Protein AF-A0A3R7KZ56-F1 (afdb_monomer_lite)

Structure (mmCIF, N/CA/C/O backbone):
data_AF-A0A3R7KZ56-F1
#
_entry.id   AF-A0A3R7KZ56-F1
#
loop_
_atom_site.group_PDB
_atom_site.id
_atom_site.type_symbol
_atom_site.label_atom_id
_atom_site.label_alt_id
_atom_site.label_comp_id
_atom_site.label_asym_id
_atom_site.label_entity_id
_atom_site.label_seq_id
_atom_site.pdbx_PDB_ins_code
_atom_site.Cartn_x
_atom_site.Cartn_y
_atom_site.Cartn_z
_atom_site.occupancy
_atom_site.B_iso_or_equiv
_atom_site.auth_seq_id
_atom_site.auth_comp_id
_atom_site.auth_asym_id
_atom_site.auth_atom_id
_atom_site.pdbx_PDB_model_num
ATOM 1 N N . MET A 1 1 ? -32.994 11.977 -7.260 1.00 45.78 1 MET A N 1
ATOM 2 C CA . MET A 1 1 ? -32.173 10.826 -6.827 1.00 45.78 1 MET A CA 1
ATOM 3 C C . MET A 1 1 ? -30.722 11.298 -6.681 1.00 45.78 1 MET A C 1
ATOM 5 O O . MET A 1 1 ? -29.883 10.836 -7.431 1.00 45.78 1 MET A O 1
ATOM 9 N N . ASP A 1 2 ? -30.382 12.246 -5.791 1.00 55.66 2 ASP A N 1
ATOM 10 C CA . ASP A 1 2 ? -29.130 13.016 -6.019 1.00 55.66 2 ASP A CA 1
ATOM 11 C C . ASP A 1 2 ? -28.282 13.346 -4.780 1.00 55.66 2 ASP A C 1
ATOM 13 O O . ASP A 1 2 ? -27.137 13.769 -4.930 1.00 55.66 2 ASP A O 1
ATOM 17 N N . ASP A 1 3 ? -28.766 13.078 -3.564 1.00 50.97 3 ASP A N 1
ATOM 18 C CA . ASP A 1 3 ? -28.047 13.474 -2.342 1.00 50.97 3 ASP A CA 1
ATOM 19 C C . ASP A 1 3 ? -27.087 12.377 -1.837 1.00 50.97 3 ASP A C 1
ATOM 21 O O . ASP A 1 3 ? -25.886 12.593 -1.664 1.00 50.97 3 ASP A O 1
ATOM 25 N N . LYS A 1 4 ? -27.565 11.122 -1.787 1.00 44.22 4 LYS A N 1
ATOM 26 C CA . LYS A 1 4 ? -26.765 9.942 -1.391 1.00 44.22 4 LYS A CA 1
ATOM 27 C C . LYS A 1 4 ? -25.500 9.747 -2.235 1.00 44.22 4 LYS A C 1
ATOM 29 O O . LYS A 1 4 ? -24.464 9.343 -1.720 1.00 44.22 4 LYS A O 1
ATOM 34 N N . SER A 1 5 ? -25.570 10.021 -3.537 1.00 44.53 5 SER A N 1
ATOM 35 C CA . SER A 1 5 ? -24.447 9.797 -4.461 1.00 44.53 5 SER A CA 1
ATOM 36 C C . SER A 1 5 ? -23.339 10.847 -4.299 1.00 44.53 5 SER A C 1
ATOM 38 O O . SER A 1 5 ? -22.153 10.536 -4.443 1.00 44.53 5 SER A O 1
ATOM 40 N N . ARG A 1 6 ? -23.707 12.088 -3.946 1.00 49.44 6 ARG A N 1
ATOM 41 C CA . ARG A 1 6 ? -22.756 13.161 -3.618 1.00 49.44 6 ARG A CA 1
ATOM 42 C C . ARG A 1 6 ? -22.087 12.913 -2.275 1.00 49.44 6 ARG A C 1
ATOM 44 O O . ARG A 1 6 ? -20.873 13.073 -2.180 1.00 49.44 6 ARG A O 1
ATOM 51 N N . GLU A 1 7 ? -22.839 12.434 -1.289 1.00 46.72 7 GLU A N 1
ATOM 52 C CA . GLU A 1 7 ? -22.291 12.088 0.020 1.00 46.72 7 GLU A CA 1
ATOM 53 C C . GLU A 1 7 ? -21.313 10.906 -0.065 1.00 46.72 7 GLU A C 1
ATOM 55 O O . GLU A 1 7 ? -20.205 10.982 0.459 1.00 46.72 7 GLU A O 1
ATOM 60 N N . LEU A 1 8 ? -21.641 9.859 -0.831 1.00 46.41 8 LEU A N 1
ATOM 61 C CA . LEU A 1 8 ? -20.741 8.723 -1.069 1.00 46.41 8 LEU A CA 1
ATOM 62 C C . LEU A 1 8 ? -19.461 9.126 -1.824 1.00 46.41 8 LEU A C 1
ATOM 64 O O . LEU A 1 8 ? -18.377 8.630 -1.509 1.00 46.41 8 LEU A O 1
ATOM 68 N N . ARG A 1 9 ? -19.550 10.048 -2.797 1.00 48.78 9 ARG A N 1
ATOM 69 C CA . ARG A 1 9 ? -18.370 10.602 -3.492 1.00 48.78 9 ARG A CA 1
ATOM 70 C C . ARG A 1 9 ? -17.529 11.504 -2.585 1.00 48.78 9 ARG A C 1
ATOM 72 O O . ARG A 1 9 ? -16.306 11.385 -2.602 1.00 48.78 9 ARG A O 1
ATOM 79 N N . GLY A 1 10 ? -18.158 12.346 -1.766 1.00 45.44 10 GLY A N 1
ATOM 80 C CA . GLY A 1 10 ? -17.473 13.158 -0.757 1.00 45.44 10 GLY A CA 1
ATOM 81 C C . GLY A 1 10 ? -16.758 12.290 0.280 1.00 45.44 10 GLY A C 1
ATOM 82 O O . GLY A 1 10 ? -15.596 12.527 0.597 1.00 45.44 10 GLY A O 1
ATOM 83 N N . GLN A 1 11 ? -17.396 11.207 0.725 1.00 48.22 11 GLN A N 1
ATOM 84 C CA . GLN A 1 11 ? -16.809 10.249 1.660 1.00 48.22 11 GLN A CA 1
ATOM 85 C C . GLN A 1 11 ? -15.683 9.413 1.026 1.00 48.22 11 GLN A C 1
ATOM 87 O O . GLN A 1 11 ? -14.697 9.138 1.708 1.00 48.22 11 GLN A O 1
ATOM 92 N N . ARG A 1 12 ? -15.749 9.077 -0.278 1.00 47.66 12 ARG A N 1
ATOM 93 C CA . ARG A 1 12 ? -14.617 8.467 -1.017 1.00 47.66 12 ARG A CA 1
ATOM 94 C C . ARG A 1 12 ? -13.369 9.352 -0.959 1.00 47.66 12 ARG A C 1
ATOM 96 O O . ARG A 1 12 ? -12.294 8.843 -0.647 1.00 47.66 12 ARG A O 1
ATOM 103 N N . LEU A 1 13 ? -13.520 10.658 -1.186 1.00 46.22 13 LEU A N 1
ATOM 104 C CA . LEU A 1 13 ? -12.415 11.623 -1.134 1.00 46.22 13 LEU A CA 1
ATOM 105 C C . LEU A 1 13 ? -11.883 11.814 0.296 1.00 46.22 13 LEU A C 1
ATOM 107 O O . LEU A 1 13 ? -10.674 11.786 0.504 1.00 46.22 13 LEU A O 1
ATOM 111 N N . VAL A 1 14 ? -12.772 11.909 1.292 1.00 49.56 14 VAL A N 1
ATOM 112 C CA . VAL A 1 14 ? -12.395 12.033 2.717 1.00 49.56 14 VAL A CA 1
ATOM 113 C C . VAL A 1 14 ? -11.704 10.768 3.248 1.00 49.56 14 VAL A C 1
ATOM 115 O O . VAL A 1 14 ? -10.832 10.857 4.109 1.00 49.56 14 VAL A O 1
ATOM 118 N N . SER A 1 15 ? -12.046 9.588 2.719 1.00 48.69 15 SER A N 1
ATOM 119 C CA . SER A 1 15 ? -11.404 8.312 3.072 1.00 48.69 15 SER A CA 1
ATOM 120 C C . SER A 1 15 ? -10.058 8.071 2.372 1.00 48.69 15 SER A C 1
ATOM 122 O O . SER A 1 15 ? -9.388 7.084 2.662 1.00 48.69 15 SER A O 1
ATOM 124 N N . GLY A 1 16 ? -9.638 8.952 1.455 1.00 57.97 16 GLY A N 1
ATOM 125 C CA . GLY A 1 16 ? -8.367 8.813 0.740 1.00 57.97 16 GLY A CA 1
ATOM 126 C C . GLY A 1 16 ? -8.297 7.585 -0.173 1.00 57.97 16 GLY A C 1
ATOM 127 O O . GLY A 1 16 ? -7.209 7.036 -0.363 1.00 57.97 16 GLY A O 1
ATOM 128 N N . HIS A 1 17 ? -9.443 7.142 -0.700 1.00 49.50 17 HIS A N 1
ATOM 129 C CA . HIS A 1 17 ? -9.524 6.032 -1.642 1.00 49.50 17 HIS A CA 1
ATOM 130 C C . HIS A 1 17 ? -9.011 6.491 -3.026 1.00 49.50 17 HIS A C 1
ATOM 132 O O . HIS A 1 17 ? -9.494 7.504 -3.543 1.00 49.50 17 HIS A O 1
ATOM 138 N N . PRO A 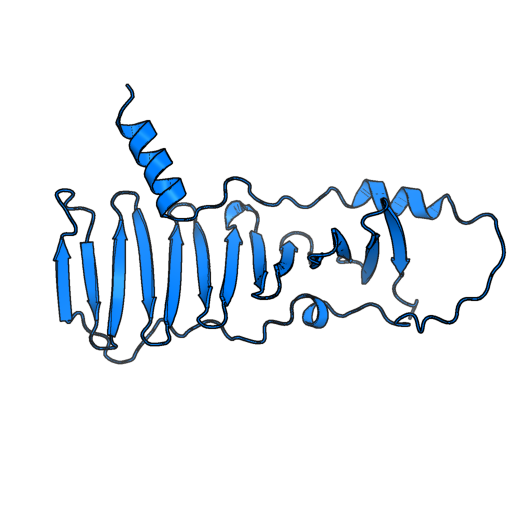1 18 ? -8.029 5.799 -3.629 1.00 57.34 18 PRO A N 1
ATOM 139 C CA . PRO A 1 18 ? -7.479 6.142 -4.933 1.00 57.34 18 PRO A CA 1
ATOM 140 C C . PRO A 1 18 ? -8.551 6.093 -6.026 1.00 57.34 18 PRO A C 1
ATOM 142 O O . PRO A 1 18 ? -9.428 5.229 -6.052 1.00 57.34 18 PRO A O 1
ATOM 145 N N . VAL A 1 19 ? -8.478 7.057 -6.946 1.00 53.38 19 VAL A N 1
ATOM 146 C CA . VAL A 1 19 ? -9.436 7.198 -8.055 1.00 53.38 19 VAL A CA 1
ATOM 147 C C . VAL A 1 19 ? -9.229 6.109 -9.111 1.00 53.38 19 VAL A C 1
ATOM 149 O O . VAL A 1 19 ? -10.203 5.669 -9.716 1.00 53.38 19 VAL A O 1
ATOM 152 N N . ASN A 1 20 ? -7.989 5.643 -9.283 1.00 66.06 20 ASN A N 1
ATOM 153 C CA . ASN A 1 20 ? -7.606 4.640 -10.270 1.00 66.06 20 ASN A CA 1
ATOM 154 C C . ASN A 1 20 ? -6.893 3.464 -9.603 1.00 66.06 20 ASN A C 1
ATOM 156 O O . ASN A 1 20 ? -5.999 3.657 -8.783 1.00 66.06 20 ASN A O 1
ATOM 160 N N . THR A 1 21 ? -7.261 2.251 -10.007 1.00 66.44 21 THR A N 1
ATOM 161 C CA . THR A 1 21 ? -6.542 1.028 -9.652 1.00 66.44 21 THR A CA 1
ATOM 162 C C . THR A 1 21 ? -5.398 0.818 -10.649 1.00 66.44 21 THR A C 1
ATOM 164 O O . THR A 1 21 ? -5.663 0.786 -11.856 1.00 66.44 21 THR A O 1
ATOM 167 N N . PRO A 1 22 ? -4.140 0.666 -10.200 1.00 72.94 22 PRO A N 1
ATOM 168 C CA . PRO A 1 22 ? -3.031 0.332 -11.083 1.00 72.94 22 PRO A CA 1
ATOM 169 C C . PRO A 1 22 ? -3.278 -1.027 -11.739 1.00 72.94 22 PRO A C 1
ATOM 171 O O . PRO A 1 22 ? -3.599 -2.007 -11.064 1.00 72.94 22 PRO A O 1
ATOM 174 N N . ARG A 1 23 ? -3.119 -1.090 -13.061 1.00 70.50 23 ARG A N 1
ATOM 175 C CA . ARG A 1 23 ? -3.231 -2.325 -13.838 1.00 70.50 23 ARG A CA 1
ATOM 176 C C . ARG A 1 23 ? -1.862 -2.684 -14.390 1.00 70.50 23 ARG A C 1
ATOM 178 O O . ARG A 1 23 ? -1.155 -1.798 -14.857 1.00 70.50 23 ARG A O 1
ATOM 185 N N . VAL A 1 24 ? -1.545 -3.977 -14.386 1.00 66.38 24 VAL A N 1
ATOM 186 C CA . VAL A 1 24 ? -0.346 -4.506 -15.044 1.00 66.38 24 VAL A CA 1
ATOM 187 C C . VAL A 1 24 ? -0.355 -4.064 -16.517 1.00 66.38 24 VAL A C 1
ATOM 189 O O . VAL A 1 24 ? -1.317 -4.384 -17.230 1.00 66.38 24 VAL A O 1
ATOM 192 N N . PRO A 1 25 ? 0.657 -3.322 -16.996 1.00 63.69 25 PRO A N 1
ATOM 193 C CA . PRO A 1 25 ? 0.809 -3.064 -18.419 1.00 63.69 25 PRO A CA 1
ATOM 194 C C . PRO A 1 25 ? 1.099 -4.382 -19.153 1.00 63.69 25 PRO A C 1
ATOM 196 O O . PRO A 1 25 ? 1.796 -5.252 -18.644 1.00 63.69 25 PRO A O 1
ATOM 199 N N . ASN A 1 26 ? 0.542 -4.569 -20.352 1.00 48.97 26 ASN A N 1
ATOM 200 C CA . ASN A 1 26 ? 0.640 -5.840 -21.074 1.00 48.97 26 ASN A CA 1
ATOM 201 C C . ASN A 1 26 ? 2.103 -6.149 -21.474 1.00 48.97 26 ASN A C 1
ATOM 203 O O . ASN A 1 26 ? 2.605 -5.614 -22.462 1.00 48.97 26 ASN A O 1
ATOM 207 N N . ALA A 1 27 ? 2.777 -7.022 -20.717 1.00 50.66 27 ALA A N 1
ATOM 208 C CA . ALA A 1 27 ? 4.211 -7.311 -20.841 1.00 50.66 27 ALA A CA 1
ATOM 209 C C . ALA A 1 27 ? 4.620 -7.940 -22.191 1.00 50.66 27 ALA A C 1
ATOM 211 O O . ALA A 1 27 ? 5.728 -7.728 -22.679 1.00 50.66 27 ALA A O 1
ATOM 212 N N . LYS A 1 28 ? 3.719 -8.681 -22.853 1.00 42.38 28 LYS A N 1
ATOM 213 C CA . LYS A 1 28 ? 4.072 -9.526 -24.012 1.00 42.38 28 LYS A CA 1
ATOM 214 C C . LYS A 1 28 ? 4.387 -8.777 -25.311 1.00 42.38 28 LYS A C 1
ATOM 216 O O . LYS A 1 28 ? 5.001 -9.369 -26.189 1.00 42.38 28 LYS A O 1
ATOM 221 N N . SER A 1 29 ? 3.988 -7.513 -25.462 1.00 41.62 29 SER A N 1
ATOM 222 C CA . SER A 1 29 ? 4.199 -6.777 -26.724 1.00 41.62 29 SER A CA 1
ATOM 223 C C . SER A 1 29 ? 5.436 -5.880 -26.737 1.00 41.62 29 SER A C 1
ATOM 225 O O . SER A 1 29 ? 5.878 -5.504 -27.819 1.00 41.62 29 SER A O 1
ATOM 227 N N . GLN A 1 30 ? 6.012 -5.534 -25.580 1.00 46.62 30 GLN A N 1
ATOM 228 C CA . GLN A 1 30 ? 7.161 -4.619 -25.540 1.00 46.62 30 GLN A CA 1
ATOM 229 C C . GLN A 1 30 ? 8.513 -5.341 -25.585 1.00 46.62 30 GLN A C 1
ATOM 231 O O . GLN A 1 30 ? 9.448 -4.825 -26.191 1.00 46.62 30 GLN A O 1
ATOM 236 N N . VAL A 1 31 ? 8.617 -6.551 -25.022 1.00 46.44 31 VAL A N 1
ATOM 237 C CA . VAL A 1 31 ? 9.885 -7.307 -24.994 1.00 46.44 31 VAL A CA 1
ATOM 238 C C . VAL A 1 31 ? 10.199 -7.939 -26.359 1.00 46.44 31 VAL A C 1
ATOM 240 O O . VAL A 1 31 ? 11.339 -7.912 -26.816 1.00 46.44 31 VAL A O 1
ATOM 243 N N . THR A 1 32 ? 9.183 -8.418 -27.091 1.00 40.50 32 THR A N 1
ATOM 244 C CA . THR A 1 32 ? 9.361 -9.014 -28.432 1.00 40.50 32 THR A CA 1
ATOM 245 C C . THR A 1 32 ? 9.835 -8.015 -29.490 1.00 40.50 32 THR A C 1
ATOM 247 O O . THR A 1 32 ? 10.437 -8.419 -30.482 1.00 40.50 32 THR A O 1
ATOM 250 N N . ALA A 1 33 ? 9.579 -6.716 -29.300 1.00 40.78 33 ALA A N 1
ATOM 251 C CA . ALA A 1 33 ? 10.071 -5.675 -30.201 1.00 40.78 33 ALA A CA 1
ATOM 252 C C . ALA A 1 33 ? 11.584 -5.436 -30.037 1.00 40.78 33 ALA A C 1
ATOM 254 O O . ALA A 1 33 ? 12.276 -5.212 -31.030 1.00 40.78 33 ALA A O 1
ATOM 255 N N . ALA A 1 34 ? 12.109 -5.556 -28.812 1.00 43.03 34 ALA A N 1
ATOM 256 C CA . ALA A 1 34 ? 13.530 -5.362 -28.522 1.00 43.03 34 ALA A CA 1
ATOM 257 C C . ALA A 1 34 ? 14.417 -6.462 -29.138 1.00 43.03 34 ALA A C 1
ATOM 259 O O . ALA A 1 34 ? 15.517 -6.169 -29.601 1.00 43.03 34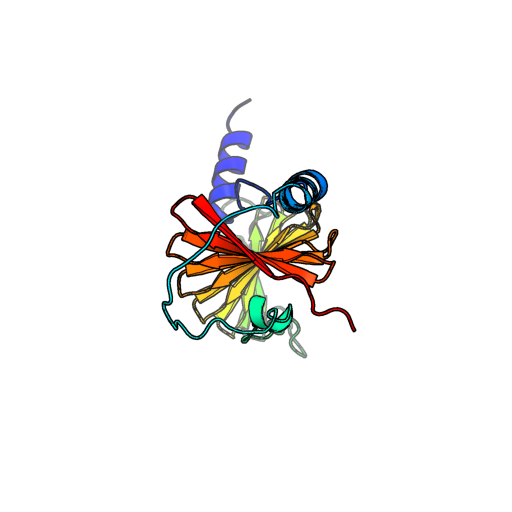 ALA A O 1
ATOM 260 N N . LEU A 1 35 ? 13.913 -7.700 -29.251 1.00 45.78 35 LEU A N 1
ATOM 261 C CA . LEU A 1 35 ? 14.645 -8.811 -29.880 1.00 45.78 35 LEU A CA 1
ATOM 262 C C . LEU A 1 35 ? 14.923 -8.597 -31.383 1.00 45.78 35 LEU A C 1
ATOM 264 O O . LEU A 1 35 ? 15.791 -9.259 -31.942 1.00 45.78 35 LEU A O 1
ATOM 268 N N . ARG A 1 36 ? 14.184 -7.701 -32.059 1.00 40.06 36 ARG A N 1
ATOM 269 C CA . ARG A 1 36 ? 14.327 -7.451 -33.506 1.00 40.06 36 ARG A CA 1
ATOM 270 C C . ARG A 1 36 ? 15.300 -6.327 -33.873 1.00 40.06 36 ARG A C 1
ATOM 272 O O . ARG A 1 36 ? 15.571 -6.164 -35.057 1.00 40.06 36 ARG A O 1
ATOM 279 N N . MET A 1 37 ? 15.807 -5.558 -32.909 1.00 45.38 37 MET A N 1
ATOM 280 C CA . MET A 1 37 ? 16.569 -4.326 -33.182 1.00 45.38 37 MET A CA 1
ATOM 281 C C . MET A 1 37 ? 18.061 -4.415 -32.829 1.00 45.38 37 MET A C 1
ATOM 283 O O . MET A 1 37 ? 18.763 -3.407 -32.868 1.00 45.38 37 MET A O 1
ATOM 287 N N . THR A 1 38 ? 18.593 -5.608 -32.547 1.00 42.09 38 THR A N 1
ATOM 288 C CA . THR A 1 38 ? 20.039 -5.820 -32.371 1.00 42.09 38 THR A CA 1
ATOM 289 C C . THR A 1 38 ? 20.768 -5.874 -33.716 1.00 42.09 38 THR A C 1
ATOM 291 O O . THR A 1 38 ? 21.396 -6.862 -34.083 1.00 42.09 38 THR A O 1
ATOM 294 N N . SER A 1 39 ? 20.735 -4.774 -34.466 1.00 46.03 39 SER A N 1
ATOM 295 C CA . SER A 1 39 ? 21.749 -4.521 -35.486 1.00 46.03 39 SER A CA 1
ATOM 296 C C . SER A 1 39 ? 22.008 -3.025 -35.645 1.00 46.03 39 SER A C 1
ATOM 298 O O . SER A 1 39 ? 21.132 -2.291 -36.095 1.00 46.03 39 SER A O 1
ATOM 300 N N . LEU A 1 40 ? 23.265 -2.655 -35.363 1.00 40.16 40 LEU A N 1
ATOM 301 C CA . LEU A 1 40 ? 23.989 -1.434 -35.749 1.00 40.16 40 LEU A CA 1
ATOM 302 C C . LEU A 1 40 ? 23.782 -0.182 -34.873 1.00 40.16 40 LEU A C 1
ATOM 304 O O . LEU A 1 40 ? 22.837 0.579 -35.040 1.00 40.16 40 LEU A O 1
ATOM 308 N N . SER A 1 41 ? 24.780 0.151 -34.048 1.00 42.62 41 SER A N 1
ATOM 309 C CA . SER A 1 41 ? 25.805 1.159 -34.403 1.00 42.62 41 SER A CA 1
ATOM 310 C C . SER A 1 41 ? 26.680 1.553 -33.201 1.00 42.62 41 SER A C 1
ATOM 312 O O . SER A 1 41 ? 26.348 1.329 -32.040 1.00 42.62 41 SER A O 1
ATOM 314 N N . SER A 1 42 ? 27.870 2.052 -33.526 1.00 38.75 42 SER A N 1
ATOM 315 C CA . SER A 1 42 ? 29.037 2.235 -32.672 1.00 38.75 42 SER A CA 1
ATOM 316 C C . SER A 1 42 ? 29.085 3.559 -31.896 1.00 38.75 42 SER A C 1
ATOM 318 O O . SER A 1 42 ? 28.578 4.584 -32.340 1.00 38.75 42 SER A O 1
ATOM 320 N N . SER A 1 43 ? 29.917 3.527 -30.845 1.00 38.22 43 SER A N 1
ATOM 321 C CA . SER A 1 43 ? 30.772 4.604 -30.302 1.00 38.22 43 SER A CA 1
ATOM 322 C C . SER A 1 43 ? 30.130 5.787 -29.563 1.00 38.22 43 SER A C 1
ATOM 324 O O . SER A 1 43 ? 29.615 6.720 -30.161 1.00 38.22 43 SER A O 1
ATOM 326 N N . THR A 1 44 ? 30.360 5.866 -28.250 1.00 31.59 44 THR A N 1
ATOM 327 C CA . THR A 1 44 ? 31.432 6.683 -27.631 1.00 31.59 44 THR A CA 1
ATOM 328 C C . THR A 1 44 ? 31.420 6.488 -26.111 1.00 31.59 44 THR A C 1
ATOM 330 O O . THR A 1 44 ? 30.389 6.225 -25.498 1.00 31.59 44 THR A O 1
ATOM 333 N N . VAL A 1 45 ? 32.609 6.513 -25.511 1.00 41.56 45 VAL A N 1
ATOM 334 C CA . VAL A 1 45 ? 32.861 6.087 -24.132 1.00 41.56 45 VAL A CA 1
ATOM 335 C C . VAL A 1 45 ? 32.476 7.197 -23.156 1.00 41.56 45 VAL A C 1
ATOM 337 O O . VAL A 1 45 ? 33.119 8.241 -23.116 1.00 41.56 45 VAL A O 1
ATOM 340 N N . SER A 1 46 ? 31.480 6.942 -22.313 1.00 35.56 46 SER A N 1
ATOM 341 C CA . SER A 1 46 ? 31.321 7.608 -21.021 1.00 35.56 46 SER A CA 1
ATOM 342 C C . SER A 1 46 ? 31.278 6.521 -19.949 1.00 35.56 46 SER A C 1
ATOM 344 O O . SER A 1 46 ? 30.328 5.746 -19.840 1.00 35.56 46 SER A O 1
ATOM 346 N N . VAL A 1 47 ? 32.365 6.406 -19.177 1.00 37.16 47 VAL A N 1
ATOM 347 C CA . VAL A 1 47 ? 32.431 5.505 -18.019 1.00 37.16 47 VAL A CA 1
ATOM 348 C C . VAL A 1 47 ? 31.610 6.135 -16.898 1.00 37.16 47 VAL A C 1
ATOM 350 O O . VAL A 1 47 ? 32.135 6.728 -15.963 1.00 37.16 47 VAL A O 1
ATOM 353 N N . SER A 1 48 ? 30.292 6.020 -17.011 1.00 37.41 48 SER A N 1
ATOM 354 C CA . SER A 1 48 ? 29.416 6.019 -15.850 1.00 37.41 48 SER A CA 1
ATOM 355 C C . SER A 1 48 ? 29.364 4.570 -15.380 1.00 37.41 48 SER A C 1
ATOM 357 O O . SER A 1 48 ? 29.089 3.680 -16.187 1.00 37.41 48 SER A O 1
ATOM 359 N N . ARG A 1 49 ? 29.732 4.295 -14.122 1.00 39.84 49 ARG A N 1
ATOM 360 C CA . ARG A 1 49 ? 29.754 2.933 -13.558 1.00 39.84 49 ARG A CA 1
ATOM 361 C C . ARG A 1 49 ? 28.319 2.394 -13.547 1.00 39.84 49 ARG A C 1
ATOM 363 O O . ARG A 1 49 ? 27.604 2.565 -12.567 1.00 39.84 49 ARG A O 1
ATOM 370 N N . LYS A 1 50 ? 27.890 1.787 -14.660 1.00 44.44 50 LYS A N 1
ATOM 371 C CA . LYS A 1 50 ? 26.601 1.103 -14.778 1.00 44.44 50 LYS A CA 1
ATOM 372 C C . LYS A 1 50 ? 26.551 0.017 -13.699 1.00 44.44 50 LYS A C 1
ATOM 374 O O . LYS A 1 50 ? 27.535 -0.722 -13.574 1.00 44.44 50 LYS A O 1
ATOM 379 N N . PRO A 1 51 ? 25.468 -0.102 -12.912 1.00 43.50 51 PRO A N 1
ATOM 380 C CA . PRO A 1 51 ? 25.304 -1.263 -12.056 1.00 43.50 51 PRO A CA 1
ATOM 381 C C . PRO A 1 51 ? 25.260 -2.481 -12.978 1.00 43.50 51 PRO A C 1
ATOM 383 O O . PRO A 1 51 ? 24.369 -2.629 -13.806 1.00 43.50 51 PRO A O 1
ATOM 386 N N . ARG A 1 52 ? 26.294 -3.317 -12.885 1.00 56.53 52 ARG A N 1
ATOM 387 C CA . ARG A 1 52 ? 26.512 -4.505 -13.723 1.00 56.53 52 ARG A CA 1
ATOM 388 C C . ARG A 1 52 ? 25.551 -5.655 -13.385 1.00 56.53 52 ARG A C 1
ATOM 390 O O . ARG A 1 52 ? 25.797 -6.776 -13.796 1.00 56.53 52 ARG A O 1
ATOM 397 N N . ARG A 1 53 ? 24.523 -5.391 -12.575 1.00 72.06 53 ARG A N 1
ATOM 398 C CA . ARG A 1 53 ? 23.667 -6.388 -11.938 1.00 72.06 53 ARG A CA 1
ATOM 399 C C . ARG A 1 53 ? 22.220 -5.902 -11.945 1.00 72.06 53 ARG A C 1
ATOM 401 O O . ARG A 1 53 ? 21.951 -4.751 -11.603 1.00 72.06 53 ARG A O 1
ATOM 408 N N . THR A 1 54 ? 21.318 -6.798 -12.322 1.00 77.50 54 THR A N 1
ATOM 409 C CA . THR A 1 54 ? 19.867 -6.698 -12.148 1.00 77.50 54 THR A CA 1
ATOM 410 C C . THR A 1 54 ? 19.541 -6.516 -10.661 1.00 77.50 54 THR A C 1
ATOM 412 O O . THR A 1 54 ? 19.974 -7.348 -9.857 1.00 77.50 54 THR A O 1
ATOM 415 N N . PRO A 1 55 ? 18.827 -5.448 -10.259 1.00 82.75 55 PRO A N 1
ATOM 416 C CA . PRO A 1 55 ? 18.442 -5.285 -8.867 1.00 82.75 55 PRO A CA 1
ATOM 417 C C . PRO A 1 55 ? 17.481 -6.397 -8.452 1.00 82.75 55 PRO A C 1
ATOM 419 O O . PRO A 1 55 ? 16.678 -6.888 -9.248 1.00 82.75 55 PRO A O 1
ATOM 422 N N . THR A 1 56 ? 17.562 -6.785 -7.187 1.00 85.06 56 THR A N 1
ATOM 423 C CA . THR A 1 56 ? 16.669 -7.796 -6.614 1.00 85.06 56 THR A CA 1
ATOM 424 C C . THR A 1 56 ? 15.294 -7.176 -6.351 1.00 85.06 56 THR A C 1
ATOM 426 O O . THR A 1 56 ? 15.191 -5.976 -6.100 1.00 85.06 56 THR A O 1
ATOM 429 N N . ALA A 1 57 ? 14.233 -7.990 -6.347 1.00 83.12 57 ALA A N 1
ATOM 430 C CA . ALA A 1 57 ? 12.896 -7.557 -5.934 1.00 83.12 57 ALA A CA 1
ATOM 431 C C . ALA A 1 57 ? 12.933 -6.800 -4.593 1.00 83.12 57 ALA A C 1
ATOM 433 O O . ALA A 1 57 ? 12.417 -5.692 -4.504 1.00 83.12 57 ALA A O 1
ATOM 434 N N . GLU A 1 58 ? 13.653 -7.342 -3.607 1.00 83.62 58 GLU A N 1
ATOM 435 C CA . GLU A 1 58 ? 13.844 -6.729 -2.287 1.00 83.62 58 GLU A CA 1
ATOM 436 C C . GLU A 1 58 ? 14.504 -5.342 -2.348 1.00 83.62 58 GLU A C 1
ATOM 438 O O . GLU A 1 58 ? 14.118 -4.443 -1.606 1.00 83.62 58 GLU A O 1
ATOM 443 N N . GLU A 1 59 ? 15.455 -5.129 -3.263 1.00 83.62 59 GLU A N 1
ATOM 444 C CA . GLU A 1 59 ? 16.146 -3.842 -3.438 1.00 83.62 59 GLU A CA 1
ATOM 445 C C . GLU A 1 59 ? 15.243 -2.782 -4.089 1.00 83.62 59 GLU A C 1
ATOM 447 O O . GLU A 1 59 ? 15.444 -1.580 -3.896 1.00 83.62 59 GLU A O 1
ATOM 452 N N . LEU A 1 60 ? 14.245 -3.208 -4.870 1.00 82.31 60 LEU A N 1
ATOM 453 C CA . LEU A 1 60 ? 13.235 -2.316 -5.437 1.00 82.31 60 LEU A CA 1
ATOM 454 C C . LEU A 1 60 ? 12.089 -2.043 -4.462 1.00 82.31 60 LEU A C 1
ATOM 456 O O . LEU A 1 60 ? 11.492 -0.971 -4.541 1.00 82.31 60 LEU A O 1
ATOM 460 N N . THR A 1 61 ? 11.792 -2.979 -3.558 1.00 80.62 61 THR A N 1
ATOM 461 C CA . THR A 1 61 ? 10.685 -2.857 -2.601 1.00 80.62 61 THR A CA 1
ATOM 462 C C . THR A 1 61 ? 11.084 -2.290 -1.249 1.00 80.62 61 THR A C 1
ATOM 464 O O . THR A 1 61 ? 10.186 -1.822 -0.561 1.00 80.62 61 THR A O 1
ATOM 467 N N . ALA A 1 62 ? 12.371 -2.362 -0.877 1.00 63.78 62 ALA A N 1
ATOM 468 C CA . ALA A 1 62 ? 12.984 -1.953 0.394 1.00 63.78 62 ALA A CA 1
ATOM 469 C C . ALA A 1 62 ? 11.975 -1.443 1.446 1.00 63.78 62 ALA A C 1
ATOM 471 O O . ALA A 1 62 ? 11.764 -0.244 1.647 1.00 63.78 62 ALA A O 1
ATOM 472 N N . GLU A 1 63 ? 11.304 -2.403 2.086 1.00 62.62 63 GLU A N 1
ATOM 473 C CA . GLU A 1 63 ? 10.320 -2.193 3.145 1.00 62.62 63 GLU A CA 1
ATOM 474 C C . GLU A 1 63 ? 11.074 -2.038 4.478 1.00 62.62 63 GLU A C 1
ATOM 476 O O . GLU A 1 63 ? 11.132 -2.971 5.270 1.00 62.62 63 GLU A O 1
ATOM 481 N N . ASP A 1 64 ? 11.684 -0.875 4.725 1.00 59.91 64 ASP A N 1
ATOM 482 C CA . ASP A 1 64 ? 12.480 -0.658 5.954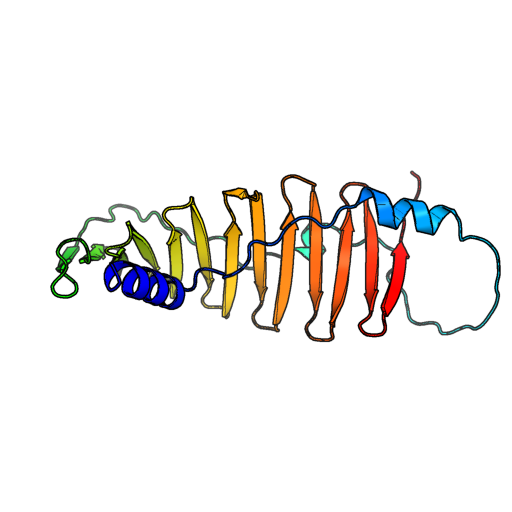 1.00 59.91 64 ASP A CA 1
ATOM 483 C C . ASP A 1 64 ? 11.608 -0.610 7.229 1.00 59.91 64 ASP A C 1
ATOM 485 O O . ASP A 1 64 ? 12.071 -0.847 8.342 1.00 59.91 64 ASP A O 1
ATOM 489 N N . GLU A 1 65 ? 10.305 -0.352 7.072 1.00 74.62 65 GLU A N 1
ATOM 490 C CA . GLU A 1 65 ? 9.371 -0.217 8.190 1.00 74.62 65 GLU A CA 1
ATOM 491 C C . GLU A 1 65 ? 8.374 -1.387 8.232 1.00 74.62 65 GLU A C 1
ATOM 493 O O . GLU A 1 65 ? 7.567 -1.519 7.297 1.00 74.62 65 GLU A O 1
ATOM 498 N N . PRO A 1 66 ? 8.407 -2.227 9.290 1.00 76.00 66 PRO A N 1
ATOM 499 C CA . PRO A 1 66 ? 7.540 -3.391 9.414 1.00 76.00 66 PRO A CA 1
ATOM 500 C C . PRO A 1 66 ? 6.069 -2.986 9.532 1.00 76.00 66 PRO A C 1
ATOM 502 O O . PRO A 1 66 ? 5.731 -1.902 10.010 1.00 76.00 66 PRO A O 1
ATOM 505 N N . ALA A 1 67 ? 5.167 -3.886 9.131 1.00 76.50 67 ALA A N 1
ATOM 506 C CA . ALA A 1 67 ? 3.740 -3.682 9.354 1.00 76.50 67 ALA A CA 1
ATOM 507 C C . ALA A 1 67 ? 3.459 -3.509 10.861 1.00 76.50 67 ALA A C 1
ATOM 509 O O . ALA A 1 67 ? 4.019 -4.250 11.676 1.00 76.50 67 ALA A O 1
ATOM 510 N N . PRO A 1 68 ? 2.600 -2.555 11.254 1.00 81.75 68 PRO A N 1
ATOM 511 C CA . PRO A 1 68 ? 2.356 -2.304 12.662 1.00 81.75 68 PRO A CA 1
ATOM 512 C C . PRO A 1 68 ? 1.573 -3.452 13.305 1.00 81.75 68 PRO A C 1
ATOM 514 O O . PRO A 1 68 ? 0.685 -4.037 12.686 1.00 81.75 68 PRO A O 1
ATOM 517 N N . ALA A 1 69 ? 1.863 -3.732 14.576 1.00 84.25 69 ALA A N 1
ATOM 518 C CA . ALA A 1 69 ? 1.039 -4.623 15.382 1.00 84.25 69 ALA A CA 1
ATOM 519 C C . ALA A 1 69 ? -0.322 -3.964 15.663 1.00 84.25 69 ALA A C 1
ATOM 521 O O . ALA A 1 69 ? -0.391 -2.878 16.243 1.00 84.25 69 ALA A O 1
ATOM 522 N N . GLU A 1 70 ? -1.401 -4.619 15.237 1.00 87.19 70 GLU A N 1
ATOM 523 C CA . GLU A 1 70 ? -2.784 -4.170 15.465 1.00 87.19 70 GLU A CA 1
ATOM 524 C C . GLU A 1 70 ? -3.432 -4.860 16.682 1.00 87.19 70 GLU A C 1
ATOM 526 O O . GLU A 1 70 ? -4.367 -4.319 17.294 1.00 87.19 70 GLU A O 1
ATOM 531 N N . ASP A 1 71 ? -2.892 -6.024 17.054 1.00 86.81 71 ASP A N 1
ATOM 532 C CA . ASP A 1 71 ? -3.318 -6.838 18.186 1.00 86.81 71 ASP A CA 1
ATOM 533 C C . ASP A 1 71 ? -2.488 -6.512 19.426 1.00 86.81 71 ASP A C 1
ATOM 535 O O . ASP A 1 71 ? -1.274 -6.722 19.471 1.00 86.81 71 ASP A O 1
ATOM 539 N N . PHE A 1 72 ? -3.167 -6.015 20.459 1.00 88.12 72 PHE A N 1
ATOM 540 C CA . PHE A 1 72 ? -2.571 -5.740 21.760 1.00 88.12 72 PHE A CA 1
ATOM 541 C C . PHE A 1 72 ? -3.134 -6.725 22.799 1.00 88.12 72 PHE A C 1
ATOM 543 O O . PHE A 1 72 ? -4.333 -7.025 22.787 1.00 88.12 72 PHE A O 1
ATOM 550 N N . PRO A 1 73 ? -2.306 -7.251 23.716 1.00 86.50 73 PRO A N 1
ATOM 551 C CA . PRO A 1 73 ? -2.780 -8.151 24.761 1.00 86.50 73 PRO A CA 1
ATOM 552 C C . PRO A 1 73 ? -3.725 -7.419 25.727 1.00 86.50 73 PRO A C 1
ATOM 554 O O . PRO A 1 73 ? -3.454 -6.292 26.136 1.00 86.50 73 PRO A O 1
ATOM 557 N N . ASN A 1 74 ? -4.824 -8.074 26.123 1.00 85.00 74 ASN A N 1
ATOM 558 C CA . ASN A 1 74 ? -5.859 -7.518 27.014 1.00 85.00 74 ASN A CA 1
ATOM 559 C C . ASN A 1 74 ? -6.465 -6.179 26.538 1.00 85.00 74 ASN A C 1
ATOM 561 O O . ASN A 1 74 ? -6.845 -5.327 27.352 1.00 85.00 74 ASN A O 1
ATOM 565 N N . ASP A 1 75 ? -6.580 -5.995 25.221 1.00 91.38 75 ASP A N 1
ATOM 566 C CA . ASP A 1 75 ? -7.082 -4.763 24.609 1.00 91.38 75 ASP A CA 1
ATOM 567 C C . ASP A 1 75 ? -8.612 -4.658 24.668 1.00 91.38 75 ASP A C 1
ATOM 569 O O . ASP A 1 75 ? -9.332 -4.865 23.694 1.00 91.38 75 ASP A O 1
ATOM 573 N N . ALA A 1 76 ? -9.122 -4.372 25.863 1.00 92.12 76 ALA A N 1
ATOM 574 C CA . ALA A 1 76 ? -10.545 -4.163 26.096 1.00 92.12 76 ALA A CA 1
ATOM 575 C C . ALA A 1 76 ? -11.000 -2.777 25.615 1.00 92.12 76 ALA A C 1
ATOM 577 O O . ALA A 1 76 ? -10.250 -1.799 25.691 1.00 92.12 76 ALA A O 1
ATOM 578 N N . VAL A 1 77 ? -12.262 -2.683 25.194 1.00 95.38 77 VAL A N 1
ATOM 579 C CA . VAL A 1 77 ? -12.918 -1.404 24.897 1.00 95.38 77 VAL A CA 1
ATOM 580 C C . VAL A 1 77 ? -13.021 -0.575 26.180 1.00 95.38 77 VAL A C 1
ATOM 582 O O . VAL A 1 77 ? -13.508 -1.053 27.203 1.00 95.38 77 VAL A O 1
ATOM 585 N N . VAL A 1 78 ? -12.554 0.670 26.114 1.00 95.56 78 VAL A N 1
ATOM 586 C CA . VAL A 1 78 ? -12.615 1.662 27.197 1.00 95.56 78 VAL A CA 1
ATOM 587 C C . VAL A 1 78 ? -13.811 2.586 27.012 1.00 95.56 78 VAL A C 1
ATOM 589 O O . VAL A 1 78 ? -14.513 2.880 27.976 1.00 95.56 78 VAL A O 1
ATOM 592 N N . SER A 1 79 ? -14.061 3.043 25.785 1.00 94.69 79 SER A N 1
ATOM 593 C CA . SER A 1 79 ? -15.218 3.883 25.478 1.00 94.69 79 SER A CA 1
ATOM 594 C C . SER A 1 79 ? -15.674 3.727 24.032 1.00 94.69 79 SER A C 1
ATOM 596 O O . SER A 1 79 ? -14.919 3.299 23.157 1.00 94.69 79 SER A O 1
ATOM 598 N N . GLN A 1 80 ? -16.935 4.081 23.793 1.00 94.25 80 GLN A N 1
ATOM 599 C CA . GLN A 1 80 ? -17.549 4.098 22.475 1.00 94.25 80 GLN A CA 1
ATOM 600 C C . GLN A 1 80 ? -18.440 5.334 22.351 1.00 94.25 80 GLN A C 1
ATOM 602 O O . GLN A 1 80 ? -19.351 5.526 23.155 1.00 94.25 80 GLN A O 1
ATOM 607 N N . THR A 1 81 ? -18.188 6.155 21.334 1.00 92.62 81 THR A N 1
ATOM 608 C CA . THR A 1 81 ? -18.861 7.445 21.138 1.00 92.62 81 THR A CA 1
ATOM 609 C C . THR A 1 81 ? -19.424 7.529 19.725 1.00 92.62 81 THR A C 1
ATOM 611 O O . THR A 1 81 ? -18.717 7.264 18.751 1.00 92.62 81 THR A O 1
ATOM 614 N N . ALA A 1 82 ? -20.697 7.906 19.586 1.00 90.56 82 ALA A N 1
ATOM 615 C CA . ALA A 1 82 ? -21.285 8.201 18.282 1.00 90.56 82 ALA A CA 1
ATOM 616 C C . ALA A 1 82 ? -20.657 9.477 17.696 1.00 90.56 82 ALA A C 1
ATOM 618 O O . ALA A 1 82 ? -20.482 10.474 18.394 1.00 90.56 82 ALA A O 1
ATOM 619 N N . LEU A 1 83 ? -20.310 9.449 16.411 1.00 85.88 83 LEU A N 1
ATOM 620 C CA . LEU A 1 83 ? -19.686 10.574 15.722 1.00 85.88 83 LEU A CA 1
ATOM 621 C C . LEU A 1 83 ? -20.689 11.226 14.766 1.00 85.88 83 LEU A C 1
ATOM 623 O O . LEU A 1 83 ? -20.778 10.857 13.593 1.00 85.88 83 LEU A O 1
ATOM 627 N N . GLY A 1 84 ? -21.383 12.252 15.253 1.00 82.56 84 GLY A N 1
ATOM 628 C CA . GLY A 1 84 ? -22.419 12.972 14.509 1.00 82.56 84 GLY A CA 1
ATOM 629 C C . GLY A 1 84 ? -23.789 12.296 14.595 1.00 82.56 84 GLY A C 1
ATOM 630 O O . GLY A 1 84 ? -24.020 11.451 15.451 1.00 82.56 84 GLY A O 1
ATOM 631 N N . GLU A 1 85 ? -24.701 12.678 13.701 1.00 80.00 85 GLU A N 1
ATOM 632 C CA . GLU A 1 85 ? -26.103 12.223 13.729 1.00 80.00 85 GLU A CA 1
ATOM 633 C C . GLU A 1 85 ? -26.296 10.794 13.198 1.00 80.00 85 GLU A C 1
ATOM 635 O O . GLU A 1 85 ? -27.303 10.148 13.473 1.00 80.00 85 GLU A O 1
ATOM 640 N N . ASN A 1 86 ? -25.325 10.279 12.438 1.00 80.62 86 ASN A N 1
ATOM 641 C CA . ASN A 1 86 ? -25.403 8.944 11.858 1.00 80.62 86 ASN A CA 1
ATOM 642 C C . ASN A 1 86 ? -25.036 7.874 12.903 1.00 80.62 86 ASN A C 1
ATOM 644 O O . ASN A 1 86 ? -23.858 7.769 13.250 1.00 80.62 86 ASN A O 1
ATOM 648 N N . PRO A 1 87 ? -25.968 6.994 13.326 1.00 79.38 87 PRO A N 1
ATOM 649 C CA . PRO A 1 87 ? -25.702 5.984 14.360 1.00 79.38 87 PRO A CA 1
ATOM 650 C C . PRO A 1 87 ? -24.660 4.940 13.928 1.00 79.38 87 PRO A C 1
ATOM 652 O O . PRO A 1 87 ? -24.001 4.314 14.757 1.00 79.38 87 PRO A O 1
ATOM 655 N N . ASN A 1 88 ? -24.465 4.773 12.617 1.00 82.75 88 ASN A N 1
ATOM 656 C CA . ASN A 1 88 ? -23.452 3.881 12.054 1.00 82.75 88 ASN A CA 1
ATOM 657 C C . ASN A 1 88 ? -22.033 4.464 12.105 1.00 82.75 88 ASN A C 1
ATOM 659 O O . ASN A 1 88 ? -21.071 3.734 11.864 1.00 82.75 88 ASN A O 1
ATOM 663 N N . LYS A 1 89 ? -21.888 5.763 12.397 1.00 89.44 89 LYS A N 1
ATOM 664 C CA . LYS A 1 89 ? -20.594 6.426 12.515 1.00 89.44 89 LYS A CA 1
ATOM 665 C C . LYS A 1 89 ? -20.221 6.545 13.989 1.00 89.44 89 LYS A C 1
ATOM 667 O O . LYS A 1 89 ? -20.919 7.192 14.764 1.00 89.44 89 LYS A O 1
ATOM 672 N N . ARG A 1 90 ? -19.115 5.925 14.389 1.00 93.56 90 ARG A N 1
ATOM 673 C CA . ARG A 1 90 ? -18.706 5.850 15.799 1.00 93.56 90 ARG A CA 1
ATOM 674 C C . ARG A 1 90 ? -17.200 5.726 15.952 1.00 93.56 90 ARG A C 1
ATOM 676 O O . ARG A 1 90 ? -16.530 5.221 15.057 1.00 93.56 90 ARG A O 1
ATOM 683 N N . GLU A 1 91 ? -16.704 6.131 17.107 1.00 95.44 91 GLU A N 1
ATOM 684 C CA . GLU A 1 91 ? -15.331 5.931 17.559 1.00 95.44 91 GLU A CA 1
ATOM 685 C C . GLU A 1 91 ? -15.319 4.972 18.748 1.00 95.44 91 GLU A C 1
ATOM 687 O O . GLU A 1 91 ? -16.182 5.050 19.621 1.00 95.44 91 GLU A O 1
ATOM 692 N N . VAL A 1 92 ? -14.354 4.060 18.768 1.00 96.56 92 VAL A N 1
ATOM 693 C CA . VAL A 1 92 ? -14.095 3.106 19.845 1.00 96.56 92 VAL A CA 1
ATOM 694 C C . VAL A 1 92 ? -12.664 3.326 20.319 1.00 96.56 92 VAL A C 1
ATOM 696 O O . VAL A 1 92 ? -11.729 3.248 19.522 1.00 96.56 92 VAL A O 1
ATOM 699 N N . LEU A 1 93 ? -12.488 3.606 21.607 1.00 96.25 93 LEU A N 1
ATOM 700 C CA . LEU A 1 93 ? -11.182 3.706 22.252 1.00 96.25 93 LEU A CA 1
ATOM 701 C C . LEU A 1 93 ? -10.910 2.416 23.019 1.00 96.25 93 LEU A C 1
ATOM 703 O O . LEU A 1 93 ? -11.756 1.964 23.792 1.00 96.25 93 LEU A O 1
ATOM 707 N N . TYR A 1 94 ? -9.719 1.859 22.845 1.00 96.31 94 TYR A N 1
ATOM 708 C CA . TYR A 1 94 ? -9.279 0.656 23.539 1.00 96.31 94 TYR A CA 1
ATOM 709 C C . TYR A 1 94 ? -8.230 0.966 24.613 1.00 96.31 94 TYR A C 1
ATOM 711 O O . TYR A 1 94 ? -7.602 2.028 24.612 1.00 96.31 94 TYR A O 1
ATOM 719 N N . ARG A 1 95 ? -8.022 0.019 25.535 1.00 94.62 95 ARG A N 1
ATOM 720 C CA . ARG A 1 95 ? -7.094 0.145 26.672 1.00 94.62 95 ARG A CA 1
ATOM 721 C C . ARG A 1 95 ? -5.653 0.392 26.234 1.00 94.62 95 ARG A C 1
ATOM 723 O O . ARG A 1 95 ? -4.941 1.120 26.918 1.00 94.62 95 ARG A O 1
ATOM 730 N N . SER A 1 96 ? -5.238 -0.173 25.104 1.00 93.94 96 SER A N 1
ATOM 731 C CA . SER A 1 96 ? -3.920 0.068 24.504 1.00 93.94 96 SER A CA 1
ATOM 732 C C . SER A 1 96 ? -3.689 1.517 24.058 1.00 93.94 96 SER A C 1
ATOM 734 O O . SER A 1 96 ? -2.556 1.887 23.770 1.00 93.94 96 SER A O 1
ATOM 736 N N . GLY A 1 97 ? -4.741 2.337 23.956 1.00 93.19 97 GLY A N 1
ATOM 737 C CA . GLY A 1 97 ? -4.709 3.639 23.286 1.00 93.19 97 GLY A CA 1
ATOM 738 C C . GLY A 1 97 ? -5.015 3.561 21.785 1.00 93.19 97 GLY A C 1
ATOM 739 O O . GLY A 1 97 ? -5.088 4.599 21.123 1.00 93.19 97 GLY A O 1
ATOM 740 N N . LYS A 1 98 ? -5.227 2.352 21.238 1.00 95.44 98 LYS A N 1
ATOM 741 C CA . LYS A 1 98 ? -5.767 2.151 19.888 1.00 95.44 98 LYS A CA 1
ATOM 742 C C . LYS A 1 98 ? -7.142 2.802 19.782 1.00 95.44 98 LYS A C 1
ATOM 744 O O . LYS A 1 98 ? -7.976 2.672 20.679 1.00 95.44 98 LYS A O 1
ATOM 749 N N . ARG A 1 99 ? -7.388 3.482 18.665 1.00 95.94 99 ARG A N 1
ATOM 750 C CA . ARG A 1 99 ? -8.695 4.052 18.322 1.00 95.94 99 ARG A CA 1
ATOM 751 C C . ARG A 1 99 ? -9.190 3.460 17.020 1.00 95.94 99 ARG A C 1
ATOM 753 O O . ARG A 1 99 ? -8.449 3.420 16.044 1.00 95.94 99 ARG A O 1
ATOM 760 N N . GLU A 1 100 ? -10.444 3.044 16.993 1.00 96.00 100 GLU A N 1
ATOM 761 C CA . GLU A 1 100 ? -11.116 2.549 15.797 1.00 96.00 100 GLU A CA 1
ATOM 762 C C . GLU A 1 100 ? -12.317 3.432 15.477 1.00 96.00 100 GLU A C 1
ATOM 764 O O . GLU A 1 100 ? -13.214 3.619 16.293 1.00 96.00 100 GLU A O 1
ATOM 769 N N . ILE A 1 101 ? -12.346 3.973 14.266 1.00 94.75 101 ILE A N 1
ATOM 770 C CA . ILE A 1 101 ? -13.449 4.772 13.749 1.00 94.75 101 ILE A CA 1
ATOM 771 C C . ILE A 1 101 ? -14.185 3.933 12.712 1.00 94.75 101 ILE A C 1
ATOM 773 O O . ILE A 1 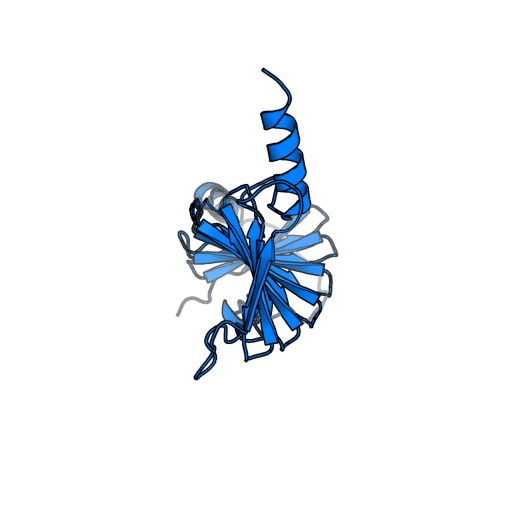101 ? -13.624 3.584 11.673 1.00 94.75 101 ILE A O 1
ATOM 777 N N . HIS A 1 102 ? -15.457 3.652 12.968 1.00 94.06 102 HIS A N 1
ATOM 778 C CA . HIS A 1 102 ? -16.362 3.083 11.979 1.00 94.06 102 HIS A CA 1
ATOM 779 C C . HIS A 1 102 ? -17.073 4.223 11.261 1.00 94.06 102 HIS A C 1
ATOM 781 O O . HIS A 1 102 ? -17.709 5.065 11.897 1.00 94.06 102 HIS A O 1
ATOM 787 N N . TYR A 1 103 ? -16.966 4.257 9.939 1.00 91.06 103 TYR A N 1
ATOM 788 C CA . TYR A 1 103 ? -17.675 5.214 9.103 1.00 91.06 103 TYR A CA 1
ATOM 789 C C . TYR A 1 103 ? -19.018 4.651 8.631 1.00 91.06 103 TYR A C 1
ATOM 791 O O . TYR A 1 103 ? -19.202 3.441 8.512 1.00 91.06 103 TYR A O 1
ATOM 799 N N . ALA A 1 104 ? -19.951 5.547 8.297 1.00 89.31 104 ALA A N 1
ATOM 800 C CA . ALA A 1 104 ? -21.281 5.171 7.814 1.00 89.31 104 ALA A CA 1
ATOM 801 C C . ALA A 1 104 ? -21.246 4.370 6.496 1.00 89.31 104 ALA A C 1
ATOM 803 O O . ALA A 1 104 ? -22.127 3.550 6.255 1.00 89.31 104 ALA A O 1
ATOM 804 N N . ASN A 1 105 ? -20.214 4.569 5.669 1.00 85.38 105 ASN A N 1
ATOM 805 C CA . ASN A 1 105 ? -19.981 3.818 4.432 1.00 85.38 105 ASN A CA 1
ATOM 806 C C . ASN A 1 105 ? -19.387 2.409 4.656 1.00 85.38 105 ASN A C 1
ATOM 808 O O . ASN A 1 105 ? -19.115 1.711 3.682 1.00 85.38 105 ASN A O 1
ATOM 812 N N . GLY A 1 106 ? -19.151 2.005 5.910 1.00 90.06 106 GLY A N 1
ATOM 813 C CA . GLY A 1 106 ? -18.563 0.719 6.282 1.00 90.06 106 GLY A CA 1
ATOM 814 C C . GLY A 1 106 ? -17.032 0.694 6.338 1.00 90.06 106 GLY A C 1
ATOM 815 O O . GLY A 1 106 ? -16.476 -0.294 6.818 1.00 90.06 106 GLY A O 1
ATOM 816 N N . THR A 1 107 ? -16.340 1.758 5.908 1.00 93.50 107 THR A N 1
ATOM 817 C CA . THR A 1 107 ? -14.887 1.892 6.092 1.00 93.50 107 THR A CA 1
ATOM 818 C C . THR A 1 107 ? -14.557 1.902 7.582 1.00 93.50 107 THR A C 1
ATOM 820 O O . THR A 1 107 ? -15.262 2.523 8.384 1.00 93.50 107 THR A O 1
ATOM 823 N N . ARG A 1 108 ? -13.461 1.245 7.959 1.00 95.38 108 ARG A N 1
ATOM 824 C CA . ARG A 1 108 ? -12.928 1.276 9.326 1.00 95.38 108 ARG A CA 1
ATOM 825 C C . ARG A 1 108 ? -11.553 1.913 9.310 1.00 95.38 108 ARG A C 1
ATOM 827 O O . ARG A 1 108 ? -10.732 1.568 8.468 1.00 95.38 108 ARG A O 1
ATOM 834 N N . LYS A 1 109 ? -11.303 2.846 10.220 1.00 95.75 109 LYS A N 1
ATOM 835 C CA . LYS A 1 109 ? -9.999 3.485 10.395 1.00 95.75 109 LYS A CA 1
ATOM 836 C C . LYS A 1 109 ? -9.459 3.158 11.774 1.00 95.75 109 LYS A C 1
ATOM 838 O O . LYS A 1 109 ? -10.056 3.554 12.766 1.00 95.75 109 LYS A O 1
ATOM 843 N N . LEU A 1 110 ? -8.319 2.490 11.820 1.00 96.44 110 LEU A N 1
ATOM 844 C CA . LEU A 1 110 ? -7.533 2.257 13.020 1.00 96.44 110 LEU A CA 1
ATOM 845 C C . LEU A 1 110 ? -6.458 3.337 13.135 1.00 96.44 110 LEU A C 1
ATOM 847 O O . LEU A 1 110 ? -5.761 3.645 12.171 1.00 96.44 110 LEU A O 1
ATOM 851 N N . ILE A 1 111 ? -6.326 3.910 14.322 1.00 96.44 111 ILE A N 1
ATOM 852 C CA . ILE A 1 111 ? -5.246 4.812 14.712 1.00 96.44 111 ILE A CA 1
ATOM 853 C C . ILE A 1 111 ? -4.528 4.123 15.867 1.00 96.44 111 ILE A C 1
ATOM 855 O O . ILE A 1 111 ? -5.108 3.931 16.938 1.00 96.44 111 ILE A O 1
ATOM 859 N N . LEU A 1 112 ? -3.287 3.714 15.630 1.00 95.69 112 LEU A N 1
ATOM 860 C CA . LEU A 1 112 ? -2.496 2.948 16.584 1.00 95.69 112 LEU A CA 1
ATOM 861 C C . LEU A 1 112 ? -1.692 3.886 17.500 1.00 95.69 112 LEU A C 1
ATOM 863 O O . LEU A 1 112 ? -1.313 4.980 17.072 1.00 95.69 112 LEU A O 1
ATOM 867 N N . PRO A 1 113 ? -1.370 3.465 18.739 1.00 93.38 113 PRO A N 1
ATOM 868 C CA . PRO A 1 113 ? -0.524 4.243 19.650 1.00 93.38 113 PRO A CA 1
ATOM 869 C C . PRO A 1 113 ? 0.858 4.568 19.070 1.00 93.38 113 PRO A C 1
ATOM 871 O O . PRO A 1 113 ? 1.436 5.601 19.387 1.00 93.38 113 PRO A O 1
ATOM 874 N N . SER A 1 114 ? 1.363 3.713 18.177 1.00 91.94 114 SER A N 1
ATOM 875 C CA . SER A 1 114 ? 2.623 3.903 17.452 1.00 91.94 114 SER A CA 1
ATOM 876 C C . SER A 1 114 ? 2.586 5.034 16.415 1.00 91.94 114 SER A C 1
ATOM 878 O O . SER A 1 114 ? 3.588 5.272 15.753 1.00 91.94 114 SER A O 1
ATOM 880 N N . GLY A 1 115 ? 1.441 5.695 16.210 1.00 91.94 115 GLY A N 1
ATOM 881 C CA . GLY A 1 115 ? 1.249 6.740 15.197 1.00 91.94 115 GLY A CA 1
ATOM 882 C C . GLY A 1 115 ? 0.856 6.214 13.814 1.00 91.94 115 GLY A C 1
ATOM 883 O O . GLY A 1 115 ? 0.521 7.002 12.931 1.00 91.94 115 GLY A O 1
ATOM 884 N N . HIS A 1 116 ? 0.844 4.895 13.624 1.00 95.00 116 HIS A N 1
ATOM 885 C CA . HIS A 1 116 ? 0.368 4.274 12.394 1.00 95.00 116 HIS A CA 1
ATOM 886 C C . HIS A 1 116 ? -1.144 4.448 12.238 1.00 95.00 116 HIS A C 1
ATOM 888 O O . HIS A 1 116 ? -1.906 4.396 13.208 1.00 95.00 116 HIS A O 1
ATOM 894 N N . VAL A 1 117 ? -1.588 4.596 10.994 1.00 96.00 117 VAL A N 1
ATOM 895 C CA . VAL A 1 117 ? -3.005 4.700 10.648 1.00 96.00 117 VAL A CA 1
ATOM 896 C C . VAL A 1 117 ? -3.335 3.667 9.583 1.00 96.00 117 VAL A C 1
ATOM 898 O O . VAL A 1 117 ? -2.701 3.644 8.533 1.00 96.00 117 VAL A O 1
ATOM 901 N N . VAL A 1 118 ? -4.346 2.838 9.828 1.00 96.38 118 VAL A N 1
ATOM 902 C CA . VAL A 1 118 ? -4.786 1.785 8.905 1.00 96.38 118 VAL A CA 1
ATOM 903 C C . VAL A 1 118 ? -6.239 2.024 8.517 1.00 96.38 118 VAL A C 1
ATOM 905 O O . VAL A 1 118 ? -7.086 2.242 9.376 1.00 96.38 118 VAL A O 1
ATOM 908 N N . LEU A 1 119 ? -6.545 2.016 7.224 1.00 96.31 119 LEU A N 1
ATOM 909 C CA . LEU A 1 119 ? -7.899 2.110 6.689 1.00 96.31 119 LEU A CA 1
ATOM 910 C C . LEU A 1 119 ? -8.263 0.802 5.995 1.00 96.31 119 LEU A C 1
ATOM 912 O O . LEU A 1 119 ? -7.614 0.419 5.025 1.00 96.31 119 LEU A O 1
ATOM 916 N N . TYR A 1 120 ? -9.345 0.186 6.456 1.00 96.06 120 TYR A N 1
ATOM 917 C CA . TYR A 1 120 ? -9.989 -0.968 5.847 1.00 96.06 120 TYR A CA 1
ATOM 918 C C . TYR A 1 120 ? -11.197 -0.504 5.042 1.00 96.06 120 TYR A C 1
ATOM 920 O O . TYR A 1 120 ? -12.170 0.018 5.600 1.00 96.06 120 TYR A O 1
ATOM 928 N N . PHE A 1 121 ? -11.135 -0.677 3.726 1.00 94.19 121 PHE A N 1
ATOM 929 C CA . PHE A 1 121 ? -12.218 -0.326 2.818 1.00 94.19 121 PHE A CA 1
ATOM 930 C C . PHE A 1 121 ? -13.155 -1.520 2.601 1.00 94.19 121 PHE A C 1
ATOM 932 O O . PHE A 1 121 ? -12.776 -2.682 2.726 1.00 94.19 121 PHE A O 1
ATOM 939 N N . THR A 1 122 ? -14.412 -1.239 2.261 1.00 93.88 122 THR A N 1
ATOM 940 C CA . THR A 1 122 ? -15.450 -2.271 2.087 1.00 93.88 122 THR A CA 1
ATOM 941 C C . THR A 1 122 ? -15.259 -3.140 0.847 1.00 93.88 122 THR A C 1
ATOM 943 O O . THR A 1 122 ? -15.819 -4.229 0.777 1.00 93.88 122 THR A O 1
ATOM 946 N N . ASN A 1 123 ? -14.455 -2.690 -0.116 1.00 90.19 123 ASN A N 1
ATOM 947 C CA . ASN A 1 123 ? -14.056 -3.462 -1.292 1.00 90.19 123 ASN A CA 1
ATOM 948 C C . ASN A 1 123 ? -12.852 -4.392 -1.027 1.00 90.19 123 ASN A C 1
ATOM 950 O O . ASN A 1 123 ? -12.350 -5.003 -1.967 1.00 90.19 123 ASN A O 1
ATOM 954 N N . GLY A 1 124 ? -12.385 -4.484 0.224 1.00 94.00 124 GLY A N 1
ATOM 955 C CA . GLY A 1 124 ? -11.230 -5.289 0.624 1.00 94.00 124 GLY A CA 1
ATOM 956 C C . GLY A 1 124 ? -9.889 -4.561 0.531 1.00 94.00 124 GLY A C 1
ATOM 957 O O . GLY A 1 124 ? -8.885 -5.107 0.985 1.00 94.00 124 GLY A O 1
ATOM 958 N N . ASP A 1 125 ? -9.853 -3.343 -0.018 1.00 96.44 125 ASP A N 1
ATOM 959 C CA . ASP A 1 125 ? -8.618 -2.566 -0.069 1.00 96.44 125 ASP A CA 1
ATOM 960 C C . ASP A 1 125 ? -8.168 -2.172 1.341 1.00 96.44 125 ASP A C 1
ATOM 962 O O . ASP A 1 125 ? -8.980 -1.968 2.253 1.00 96.44 125 ASP A O 1
ATOM 966 N N . VAL A 1 126 ? -6.857 -2.010 1.509 1.00 96.06 126 VAL A N 1
ATOM 967 C CA . VAL A 1 126 ? -6.259 -1.584 2.778 1.00 96.06 126 VAL A CA 1
ATOM 968 C C . VAL A 1 126 ? -5.252 -0.480 2.514 1.00 96.06 126 VAL A C 1
ATOM 970 O O . VAL A 1 126 ? -4.365 -0.641 1.684 1.00 96.06 126 VAL A O 1
ATOM 973 N N . LYS A 1 127 ? -5.347 0.636 3.237 1.00 95.44 127 LYS A N 1
ATOM 974 C CA . LYS A 1 127 ? -4.323 1.688 3.221 1.00 95.44 127 LYS A CA 1
ATOM 975 C C . LYS A 1 127 ? -3.651 1.777 4.577 1.00 95.44 127 LYS A C 1
ATOM 977 O O . LYS A 1 127 ? -4.340 1.903 5.581 1.00 95.44 127 LYS A O 1
ATOM 982 N N . ARG A 1 128 ? -2.325 1.786 4.609 1.00 95.25 128 ARG A N 1
ATOM 983 C CA . ARG A 1 128 ? -1.526 2.025 5.811 1.00 95.25 128 ARG A CA 1
ATOM 984 C C . ARG A 1 128 ? -0.727 3.305 5.624 1.00 95.25 128 ARG A C 1
ATOM 986 O O . ARG A 1 128 ? -0.092 3.493 4.593 1.00 95.25 128 ARG A O 1
ATOM 993 N N . THR A 1 129 ? -0.762 4.184 6.610 1.00 95.31 129 THR A N 1
ATOM 994 C CA . THR A 1 129 ? 0.093 5.367 6.699 1.00 95.31 129 THR A CA 1
ATOM 995 C C . THR A 1 129 ? 0.995 5.198 7.905 1.00 95.31 129 THR A C 1
ATOM 997 O O . THR A 1 129 ? 0.524 4.879 8.999 1.00 95.31 129 THR A O 1
ATOM 1000 N N . PHE A 1 130 ? 2.283 5.406 7.682 1.00 94.31 130 PHE A N 1
ATOM 1001 C CA . PHE A 1 130 ? 3.330 5.204 8.664 1.00 94.31 130 PHE A CA 1
ATOM 1002 C C . PHE A 1 130 ? 3.787 6.557 9.236 1.00 94.31 130 PHE A C 1
ATOM 1004 O O . PHE A 1 130 ? 3.721 7.569 8.528 1.00 94.31 130 PHE A O 1
ATOM 1011 N N . PRO A 1 131 ? 4.267 6.606 10.492 1.00 92.69 131 PRO A N 1
ATOM 1012 C CA . PRO A 1 131 ? 4.810 7.825 11.098 1.00 92.69 131 PRO A CA 1
ATOM 1013 C C . PRO A 1 131 ? 5.971 8.444 10.312 1.00 92.69 131 PRO A C 1
ATOM 1015 O O . PRO A 1 131 ? 6.140 9.659 10.331 1.00 92.69 131 PRO A O 1
ATOM 1018 N N . SER A 1 132 ? 6.739 7.620 9.593 1.00 91.56 132 SER A N 1
ATOM 1019 C CA . SER A 1 132 ? 7.838 8.045 8.716 1.00 91.56 132 SER A CA 1
ATOM 1020 C C . SER A 1 132 ? 7.395 8.900 7.519 1.00 91.56 132 SER A C 1
ATOM 1022 O O . SER A 1 132 ? 8.231 9.491 6.841 1.00 91.56 132 SER A O 1
ATOM 1024 N N . GLY A 1 133 ? 6.091 8.958 7.225 1.00 90.50 133 GLY A N 1
ATOM 1025 C CA . GLY A 1 133 ? 5.538 9.575 6.017 1.00 90.50 133 GLY A CA 1
ATOM 1026 C C . GLY A 1 133 ? 5.362 8.597 4.850 1.00 90.50 133 GLY A C 1
ATOM 1027 O O . GLY A 1 133 ? 4.712 8.947 3.865 1.00 90.50 133 GLY A O 1
ATOM 1028 N N . LYS A 1 134 ? 5.863 7.358 4.968 1.00 92.62 134 LYS A N 1
ATOM 1029 C CA . LYS A 1 134 ? 5.556 6.258 4.042 1.00 92.62 134 LYS A CA 1
ATOM 1030 C C . LYS A 1 134 ? 4.059 5.926 4.084 1.00 92.62 134 LYS A C 1
ATOM 1032 O O . LYS A 1 134 ? 3.390 6.045 5.114 1.00 92.62 134 LYS A O 1
ATOM 1037 N N . SER A 1 135 ? 3.516 5.446 2.972 1.00 94.62 135 SER A N 1
ATOM 1038 C CA . SER A 1 135 ? 2.205 4.798 2.946 1.00 94.62 135 SER A CA 1
ATOM 1039 C C . SER A 1 135 ? 2.191 3.589 2.023 1.00 94.62 135 SER A C 1
ATOM 1041 O O . SER A 1 135 ? 2.912 3.559 1.032 1.00 94.62 135 SER A O 1
ATOM 1043 N N . THR A 1 136 ? 1.374 2.591 2.349 1.00 95.00 136 THR A N 1
ATOM 1044 C CA . THR A 1 136 ? 1.130 1.426 1.496 1.00 95.00 136 THR A CA 1
ATOM 1045 C C . THR A 1 136 ? -0.357 1.285 1.212 1.00 95.00 136 THR A C 1
ATOM 1047 O O . THR A 1 136 ? -1.200 1.547 2.071 1.00 95.00 136 THR A O 1
ATOM 1050 N N . TYR A 1 137 ? -0.693 0.898 -0.012 1.00 95.62 137 TYR A N 1
ATOM 1051 C CA . TYR A 1 137 ? -2.053 0.667 -0.469 1.00 95.62 137 TYR A CA 1
ATOM 1052 C C . TYR A 1 137 ? -2.150 -0.720 -1.101 1.00 95.62 137 TYR A C 1
ATOM 1054 O O . TYR A 1 137 ? -1.519 -0.990 -2.119 1.00 95.62 137 TYR A O 1
ATOM 1062 N N . TRP A 1 138 ? -2.951 -1.593 -0.502 1.00 95.81 138 TRP A N 1
ATOM 1063 C CA . TRP A 1 138 ? -3.318 -2.890 -1.048 1.00 95.81 138 TRP A CA 1
ATOM 1064 C C . TRP A 1 138 ? -4.612 -2.760 -1.848 1.00 95.81 138 TRP A C 1
ATOM 1066 O O . TRP A 1 138 ? -5.663 -2.451 -1.285 1.00 95.81 138 TRP A O 1
ATOM 1076 N N . TYR A 1 139 ? -4.526 -3.012 -3.151 1.00 94.25 139 TYR A N 1
ATOM 1077 C CA . TYR A 1 139 ? -5.672 -3.116 -4.048 1.00 94.25 139 TYR A CA 1
ATOM 1078 C C . TYR A 1 139 ? -6.112 -4.578 -4.121 1.00 94.25 139 TYR A C 1
ATOM 1080 O O . TYR A 1 139 ? -5.510 -5.369 -4.852 1.00 94.25 139 TYR A O 1
ATOM 1088 N N . ALA A 1 140 ? -7.169 -4.945 -3.400 1.00 93.62 140 ALA A N 1
ATOM 1089 C CA . ALA A 1 140 ? -7.571 -6.341 -3.244 1.00 93.62 140 ALA A CA 1
ATOM 1090 C C . ALA A 1 140 ? -8.000 -6.983 -4.566 1.00 93.62 140 ALA A C 1
ATOM 1092 O O . ALA A 1 140 ? -7.566 -8.086 -4.889 1.00 93.62 140 ALA A O 1
ATOM 1093 N N . ALA A 1 141 ? -8.801 -6.272 -5.364 1.00 92.19 141 ALA A N 1
ATOM 1094 C CA . ALA A 1 141 ? -9.301 -6.790 -6.638 1.00 92.19 141 ALA A CA 1
ATOM 1095 C C . ALA A 1 141 ? -8.192 -7.003 -7.685 1.00 92.19 141 ALA A C 1
ATOM 1097 O O . ALA A 1 141 ? -8.289 -7.913 -8.503 1.00 92.19 141 ALA A O 1
ATOM 1098 N N . ALA A 1 142 ? -7.150 -6.165 -7.673 1.00 90.50 142 ALA A N 1
ATOM 1099 C CA . ALA A 1 142 ? -6.032 -6.249 -8.617 1.00 90.50 142 ALA A CA 1
ATOM 1100 C C . ALA A 1 142 ? -4.845 -7.070 -8.086 1.00 90.50 142 ALA A C 1
ATOM 1102 O O . ALA A 1 142 ? -3.955 -7.414 -8.862 1.00 90.50 142 ALA A O 1
ATOM 1103 N N . GLN A 1 143 ? -4.838 -7.373 -6.784 1.00 94.56 143 GLN A N 1
ATOM 1104 C CA . GLN A 1 143 ? -3.701 -7.947 -6.067 1.00 94.56 143 GLN A CA 1
ATOM 1105 C C . GLN A 1 143 ? -2.419 -7.130 -6.286 1.00 94.56 143 GLN A C 1
ATOM 1107 O O . GLN A 1 143 ? -1.371 -7.645 -6.683 1.00 94.56 143 GLN A O 1
ATOM 1112 N N . THR A 1 144 ? -2.518 -5.824 -6.041 1.00 94.44 144 THR A N 1
ATOM 1113 C CA . THR A 1 144 ? -1.412 -4.879 -6.228 1.00 94.44 144 THR A CA 1
ATOM 1114 C C . THR A 1 144 ? -1.090 -4.196 -4.909 1.00 94.44 144 THR A C 1
ATOM 1116 O O . THR A 1 144 ? -1.992 -3.664 -4.265 1.00 94.44 144 THR A O 1
ATOM 1119 N N . THR A 1 145 ? 0.189 -4.148 -4.537 1.00 95.50 145 THR A N 1
ATOM 1120 C CA . THR A 1 145 ? 0.668 -3.256 -3.470 1.00 95.50 145 THR A CA 1
ATOM 1121 C C . THR A 1 145 ? 1.257 -2.014 -4.110 1.00 95.50 145 THR A C 1
ATOM 1123 O O . THR A 1 145 ? 2.064 -2.112 -5.030 1.00 95.50 145 THR A O 1
ATOM 1126 N N . HIS A 1 146 ? 0.855 -0.845 -3.630 1.00 95.19 146 HIS A N 1
ATOM 1127 C CA . HIS A 1 146 ? 1.442 0.439 -3.989 1.00 95.19 146 HIS A CA 1
ATOM 1128 C C . HIS A 1 146 ? 2.031 1.081 -2.746 1.00 95.19 146 HIS A C 1
ATOM 1130 O O . HIS A 1 146 ? 1.300 1.436 -1.825 1.00 95.19 146 HIS A O 1
ATOM 1136 N N . THR A 1 147 ? 3.344 1.235 -2.730 1.00 94.88 147 THR A N 1
ATOM 1137 C CA . THR A 1 147 ? 4.079 1.916 -1.670 1.00 94.88 147 THR A CA 1
ATOM 1138 C C . THR A 1 147 ? 4.456 3.307 -2.159 1.00 94.88 147 THR A C 1
ATOM 1140 O O . THR A 1 147 ? 4.983 3.461 -3.256 1.00 94.88 147 THR A O 1
ATOM 1143 N N . GLN A 1 148 ? 4.180 4.331 -1.360 1.00 94.75 148 GLN A N 1
ATOM 1144 C CA . GLN A 1 148 ? 4.637 5.698 -1.582 1.00 94.75 148 GLN A CA 1
ATOM 1145 C C . GLN A 1 148 ? 5.550 6.092 -0.424 1.00 94.75 148 GLN A C 1
ATOM 1147 O O . GLN A 1 148 ? 5.126 6.081 0.733 1.00 94.75 148 GLN A O 1
ATOM 1152 N N . HIS A 1 149 ? 6.794 6.425 -0.742 1.00 93.94 149 HIS A N 1
ATOM 1153 C CA . HIS A 1 149 ? 7.813 6.830 0.216 1.00 93.94 149 HIS A CA 1
ATOM 1154 C C . HIS A 1 149 ? 7.779 8.347 0.449 1.00 93.94 149 HIS A C 1
ATOM 1156 O O . HIS A 1 149 ? 7.240 9.112 -0.357 1.00 93.94 149 HIS A O 1
ATOM 1162 N N . ALA A 1 150 ? 8.353 8.786 1.571 1.00 92.00 150 ALA A N 1
ATOM 1163 C CA . ALA A 1 150 ? 8.382 10.197 1.963 1.00 92.00 150 ALA A CA 1
ATOM 1164 C C . ALA A 1 150 ? 9.212 11.077 1.006 1.00 92.00 150 ALA A C 1
ATOM 1166 O O . ALA A 1 150 ? 8.937 12.266 0.872 1.00 92.00 150 ALA A O 1
ATOM 1167 N N . ASP A 1 151 ? 10.191 10.491 0.314 1.00 91.88 151 ASP A N 1
ATOM 1168 C CA . ASP A 1 151 ? 11.015 11.134 -0.719 1.00 91.88 151 ASP A CA 1
ATOM 1169 C C . ASP A 1 151 ? 10.307 11.250 -2.086 1.00 91.88 151 ASP A C 1
ATOM 1171 O O . ASP A 1 151 ? 10.859 11.807 -3.034 1.00 91.88 151 ASP A O 1
ATOM 1175 N N . GLY A 1 152 ? 9.072 10.749 -2.194 1.00 92.50 152 GLY A N 1
ATOM 1176 C CA . GLY A 1 152 ? 8.265 10.776 -3.410 1.00 92.50 152 GLY A CA 1
ATOM 1177 C C . GLY A 1 152 ? 8.445 9.562 -4.321 1.00 92.50 152 GLY A C 1
ATOM 1178 O O . GLY A 1 152 ? 7.716 9.462 -5.312 1.00 92.50 152 GLY A O 1
ATOM 1179 N N . VAL A 1 153 ? 9.348 8.628 -3.997 1.00 94.94 153 VAL A N 1
ATOM 1180 C CA . VAL A 1 153 ? 9.475 7.360 -4.727 1.00 94.94 153 VAL A CA 1
ATOM 1181 C C . VAL A 1 153 ? 8.191 6.546 -4.562 1.00 94.94 153 VAL A C 1
ATOM 1183 O O . VAL A 1 153 ? 7.611 6.470 -3.475 1.00 94.94 153 VAL A O 1
ATOM 1186 N N . GLN A 1 154 ? 7.731 5.925 -5.646 1.00 95.81 154 GLN A N 1
ATOM 1187 C CA . GLN A 1 154 ? 6.572 5.034 -5.636 1.00 95.81 154 GLN A CA 1
ATOM 1188 C C . GLN A 1 154 ? 6.959 3.648 -6.128 1.00 95.81 154 GLN A C 1
ATOM 1190 O O . GLN A 1 154 ? 7.638 3.524 -7.141 1.00 95.81 154 GLN A O 1
ATOM 1195 N N . VAL A 1 155 ? 6.498 2.606 -5.447 1.00 95.62 155 VAL A N 1
ATOM 1196 C CA . VAL A 1 155 ? 6.740 1.212 -5.822 1.00 95.62 155 VAL A CA 1
ATOM 1197 C C . VAL A 1 155 ? 5.406 0.509 -6.029 1.00 95.62 155 VAL A C 1
ATOM 1199 O O . VAL A 1 155 ? 4.536 0.560 -5.164 1.00 95.62 155 VAL A O 1
ATOM 1202 N N . PHE A 1 156 ? 5.242 -0.165 -7.160 1.00 96.00 156 PHE A N 1
ATOM 1203 C CA . PHE A 1 156 ? 4.093 -1.001 -7.483 1.00 96.00 156 PHE A CA 1
ATOM 1204 C C . PHE A 1 156 ? 4.536 -2.456 -7.565 1.00 96.00 156 PHE A C 1
ATOM 1206 O O . PHE A 1 156 ? 5.437 -2.787 -8.327 1.00 96.00 156 PHE A O 1
ATOM 1213 N N . GLN A 1 157 ? 3.887 -3.328 -6.802 1.00 95.25 157 GLN A N 1
ATOM 1214 C CA . GLN A 1 157 ? 4.123 -4.769 -6.811 1.00 95.25 157 GLN A CA 1
ATOM 1215 C C . GLN A 1 157 ? 2.859 -5.459 -7.315 1.00 95.25 157 GLN A C 1
ATOM 1217 O O . GLN A 1 157 ? 1.812 -5.418 -6.660 1.00 95.25 157 GLN A O 1
ATOM 1222 N N . PHE A 1 158 ? 2.942 -6.075 -8.489 1.00 94.88 158 PHE A N 1
ATOM 1223 C CA . PHE A 1 158 ? 1.823 -6.729 -9.155 1.00 94.88 158 PHE A CA 1
ATOM 1224 C C . PHE A 1 158 ? 1.855 -8.239 -8.902 1.00 94.88 158 PHE A C 1
ATOM 1226 O O . PHE A 1 158 ? 2.370 -9.003 -9.721 1.00 94.88 158 PHE A O 1
ATOM 1233 N N . HIS A 1 159 ? 1.272 -8.686 -7.790 1.00 93.56 159 HIS A N 1
ATOM 1234 C CA . HIS A 1 159 ? 1.416 -10.052 -7.262 1.00 93.56 159 HIS A CA 1
ATOM 1235 C C . HIS A 1 159 ? 0.920 -11.134 -8.222 1.00 93.56 159 HIS A C 1
ATOM 1237 O O . HIS A 1 159 ? 1.472 -12.227 -8.255 1.00 93.56 159 HIS A O 1
ATOM 1243 N N . SER A 1 160 ? -0.085 -10.824 -9.041 1.00 91.56 160 SER A N 1
ATOM 1244 C CA . SER A 1 160 ? -0.603 -11.744 -10.061 1.00 91.56 160 SER A CA 1
ATOM 1245 C C . SER A 1 160 ? 0.396 -12.039 -11.185 1.00 91.56 160 SER A C 1
ATOM 1247 O O . SER A 1 160 ? 0.337 -13.104 -11.793 1.00 91.56 160 SER A O 1
ATOM 1249 N N . SER A 1 161 ? 1.303 -11.103 -11.473 1.00 92.12 161 SER A N 1
ATOM 1250 C CA . SER A 1 161 ? 2.298 -11.221 -12.547 1.00 92.12 161 SER A CA 1
ATOM 1251 C C . SER A 1 161 ? 3.730 -11.393 -12.045 1.00 92.12 161 SER A C 1
ATOM 1253 O O . SER A 1 161 ? 4.574 -11.826 -12.814 1.00 92.12 161 SER A O 1
ATOM 1255 N N . GLY A 1 162 ? 4.018 -11.027 -10.794 1.00 91.50 162 GLY A N 1
ATOM 1256 C CA . GLY A 1 162 ? 5.375 -10.929 -10.252 1.00 91.50 162 GLY A CA 1
ATOM 1257 C C . GLY A 1 162 ? 6.152 -9.682 -10.698 1.00 91.50 162 GLY A C 1
ATOM 1258 O O . GLY A 1 162 ? 7.283 -9.497 -10.264 1.00 91.50 162 GLY A O 1
ATOM 1259 N N . GLN A 1 163 ? 5.568 -8.816 -11.534 1.00 94.69 163 GLN A N 1
ATOM 1260 C CA . GLN A 1 163 ? 6.206 -7.570 -11.966 1.00 94.69 163 GLN A CA 1
ATOM 1261 C C . GLN A 1 163 ? 6.288 -6.555 -10.819 1.00 94.69 163 GLN A C 1
ATOM 1263 O O . GLN A 1 163 ? 5.327 -6.370 -10.066 1.00 94.69 163 GLN A O 1
ATOM 1268 N N . ILE A 1 164 ? 7.416 -5.851 -10.735 1.00 95.81 164 ILE A N 1
ATOM 1269 C CA . ILE A 1 164 ? 7.653 -4.758 -9.790 1.00 95.81 164 ILE A CA 1
ATOM 1270 C C . ILE A 1 164 ? 8.061 -3.512 -10.573 1.00 95.81 164 ILE A C 1
ATOM 1272 O O . ILE A 1 164 ? 8.911 -3.579 -11.457 1.00 95.81 164 ILE A O 1
ATOM 1276 N N . GLU A 1 165 ? 7.478 -2.364 -10.245 1.00 95.56 165 GLU A N 1
ATOM 1277 C CA . GLU A 1 165 ? 7.847 -1.075 -10.827 1.00 95.56 165 GLU A CA 1
ATOM 1278 C C . GLU A 1 165 ? 8.199 -0.066 -9.741 1.00 95.56 165 GLU A C 1
ATOM 1280 O O . GLU A 1 165 ? 7.392 0.182 -8.852 1.00 95.56 165 GLU A O 1
ATOM 1285 N N . ARG A 1 166 ? 9.358 0.580 -9.850 1.00 95.69 166 ARG A N 1
ATOM 1286 C CA . ARG A 1 166 ? 9.770 1.716 -9.025 1.00 95.69 166 ARG A CA 1
ATOM 1287 C C . ARG A 1 166 ? 9.771 2.986 -9.872 1.00 95.69 166 ARG A C 1
ATOM 1289 O O . ARG A 1 166 ? 10.454 3.065 -10.889 1.00 95.69 166 ARG A O 1
ATOM 1296 N N . HIS A 1 167 ? 8.966 3.969 -9.496 1.00 95.62 167 HIS A N 1
ATOM 1297 C CA . HIS A 1 167 ? 8.833 5.265 -10.163 1.00 95.62 167 HIS A CA 1
ATOM 1298 C C . HIS A 1 167 ? 9.515 6.322 -9.295 1.00 95.62 167 HIS A C 1
ATOM 1300 O O . HIS A 1 167 ? 9.155 6.501 -8.130 1.00 95.62 167 HIS A O 1
ATOM 1306 N N . LEU A 1 168 ? 10.505 7.008 -9.860 1.00 95.56 168 LEU A N 1
ATOM 1307 C CA . LEU A 1 168 ? 11.268 8.043 -9.176 1.00 95.56 168 LEU A CA 1
ATOM 1308 C C . LEU A 1 168 ? 10.647 9.434 -9.419 1.00 95.56 168 LEU A C 1
ATOM 1310 O O . LEU A 1 168 ? 10.003 9.652 -10.452 1.00 95.56 168 LEU A O 1
ATOM 1314 N N . PRO A 1 169 ? 10.864 10.403 -8.507 1.00 95.25 169 PRO A N 1
ATOM 1315 C CA . PRO A 1 169 ? 10.350 11.770 -8.647 1.00 95.25 169 PRO A CA 1
ATOM 1316 C C . PRO A 1 169 ? 10.845 12.520 -9.892 1.00 95.25 169 PRO A C 1
ATOM 1318 O O . PRO A 1 169 ? 10.174 13.433 -10.366 1.00 95.25 169 PRO A O 1
ATOM 1321 N N . ASP A 1 170 ? 12.006 12.139 -10.431 1.00 94.75 170 ASP A N 1
ATOM 1322 C CA . ASP A 1 170 ? 12.597 12.712 -11.649 1.00 94.75 170 ASP A CA 1
ATOM 1323 C C . ASP A 1 170 ? 11.940 12.199 -12.948 1.00 94.75 170 ASP A C 1
ATOM 1325 O O . ASP A 1 170 ? 12.315 12.610 -14.046 1.00 94.75 170 ASP A O 1
ATOM 1329 N N . GLY A 1 171 ? 10.952 11.305 -12.836 1.00 93.31 171 GLY A N 1
ATOM 1330 C CA . GLY A 1 171 ? 10.250 10.689 -13.958 1.00 93.31 171 GLY A CA 1
ATOM 1331 C C . GLY A 1 171 ? 10.904 9.410 -14.484 1.00 93.31 171 GLY A C 1
ATOM 1332 O O . GLY A 1 171 ? 10.323 8.761 -15.357 1.00 93.31 171 GLY A O 1
ATOM 1333 N N . LYS A 1 172 ? 12.065 9.007 -13.949 1.00 95.38 172 LYS A N 1
ATOM 1334 C CA . LYS A 1 172 ? 12.681 7.712 -14.247 1.00 95.38 172 LYS A CA 1
ATOM 1335 C C . LYS A 1 172 ? 11.812 6.582 -13.689 1.00 95.38 172 LYS A C 1
ATOM 1337 O O . LYS A 1 172 ? 11.282 6.664 -12.580 1.00 95.38 172 LYS A O 1
ATOM 1342 N N . LYS A 1 173 ? 11.681 5.496 -14.447 1.00 95.56 173 LYS A N 1
ATOM 1343 C CA . LYS A 1 173 ? 10.972 4.282 -14.034 1.00 95.56 173 LYS A CA 1
ATOM 1344 C C . LYS A 1 173 ? 11.871 3.074 -14.172 1.00 95.56 173 LYS A C 1
ATOM 1346 O O . LYS A 1 173 ? 12.591 2.936 -15.153 1.00 95.56 173 LYS A O 1
ATOM 1351 N N . GLU A 1 174 ? 11.796 2.192 -13.200 1.00 95.31 174 GLU A N 1
ATOM 1352 C CA . GLU A 1 174 ? 12.593 0.981 -13.107 1.00 95.31 174 GLU A CA 1
ATOM 1353 C C . GLU A 1 174 ? 11.630 -0.193 -12.966 1.00 95.31 174 GLU A C 1
ATOM 1355 O O . GLU A 1 174 ? 10.797 -0.211 -12.067 1.00 95.31 174 GLU A O 1
ATOM 1360 N N . ILE A 1 175 ? 11.687 -1.135 -13.897 1.00 94.75 175 ILE A N 1
ATOM 1361 C CA . ILE A 1 175 ? 10.707 -2.206 -14.061 1.00 94.75 175 ILE A CA 1
ATOM 1362 C C . ILE A 1 175 ? 11.459 -3.526 -13.989 1.00 94.75 175 ILE A C 1
ATOM 1364 O O . ILE A 1 175 ? 12.324 -3.785 -14.822 1.00 94.75 175 ILE A O 1
ATOM 1368 N N . LEU A 1 176 ? 11.123 -4.359 -13.012 1.00 94.81 176 LEU A N 1
ATOM 1369 C CA . LEU A 1 176 ? 11.597 -5.731 -12.903 1.00 94.81 176 LEU A CA 1
ATOM 1370 C C . LEU A 1 176 ? 10.459 -6.669 -13.294 1.00 94.81 176 LEU A C 1
ATOM 1372 O O . LEU A 1 176 ? 9.406 -6.696 -12.654 1.00 94.81 176 LEU A O 1
ATOM 1376 N N . TYR A 1 177 ? 10.670 -7.417 -14.367 1.00 93.31 177 TYR A N 1
ATOM 1377 C CA . TYR A 1 177 ? 9.739 -8.425 -14.851 1.00 93.31 177 TYR A CA 1
ATOM 1378 C C . TYR A 1 177 ? 9.959 -9.761 -14.120 1.00 93.31 177 TYR A C 1
ATOM 1380 O O . TYR A 1 177 ? 11.052 -10.016 -13.607 1.00 93.31 177 TYR A O 1
ATOM 1388 N N . PRO A 1 178 ? 8.941 -10.641 -14.070 1.00 90.88 178 PRO A N 1
ATOM 1389 C CA . PRO A 1 178 ? 9.042 -11.938 -13.390 1.00 90.88 178 PRO A CA 1
ATOM 1390 C C . PRO A 1 178 ? 10.089 -12.886 -13.992 1.00 90.88 178 PRO A C 1
ATOM 1392 O O . PRO A 1 178 ? 10.529 -13.812 -13.320 1.00 90.88 178 PRO A O 1
ATOM 1395 N N . ASP A 1 179 ? 10.481 -12.671 -15.248 1.00 87.94 179 ASP A N 1
ATOM 1396 C CA . ASP A 1 179 ? 11.540 -13.412 -15.940 1.00 87.94 179 ASP A CA 1
ATOM 1397 C C . ASP A 1 179 ? 12.953 -12.889 -15.616 1.00 87.94 179 ASP A C 1
ATOM 1399 O O . ASP A 1 179 ? 13.937 -13.382 -16.162 1.00 87.94 179 ASP A O 1
ATOM 1403 N N . GLY A 1 180 ? 13.068 -11.901 -14.723 1.00 88.62 180 GLY A N 1
ATOM 1404 C CA . GLY A 1 180 ? 14.336 -11.299 -14.325 1.00 88.62 180 GLY A CA 1
ATOM 1405 C C . GLY A 1 180 ? 14.837 -10.215 -15.278 1.00 88.62 180 GLY A C 1
ATOM 1406 O O . GLY A 1 180 ? 15.892 -9.638 -15.018 1.00 88.62 180 GLY A O 1
ATOM 1407 N N . ILE A 1 181 ? 14.102 -9.895 -16.351 1.00 91.12 181 ILE A N 1
ATOM 1408 C CA . ILE A 1 181 ? 14.432 -8.751 -17.203 1.00 91.12 181 ILE A CA 1
ATOM 1409 C C . ILE A 1 181 ? 14.234 -7.469 -16.395 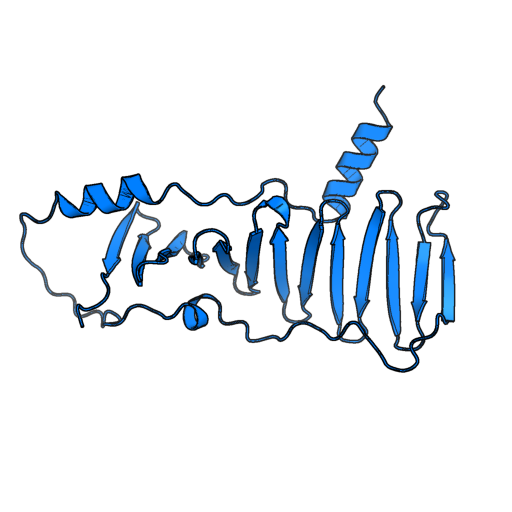1.00 91.12 181 ILE A C 1
ATOM 1411 O O . ILE A 1 181 ? 13.183 -7.245 -15.791 1.00 91.12 181 ILE A O 1
ATOM 1415 N N . TYR A 1 182 ? 15.233 -6.593 -16.423 1.00 92.69 182 TYR A N 1
ATOM 1416 C CA . TYR A 1 182 ? 15.167 -5.286 -15.790 1.00 92.69 182 TYR A CA 1
ATOM 1417 C C . TYR A 1 182 ? 15.219 -4.180 -16.832 1.00 92.69 182 TYR A C 1
ATOM 1419 O O . TYR A 1 182 ? 16.160 -4.080 -17.616 1.00 9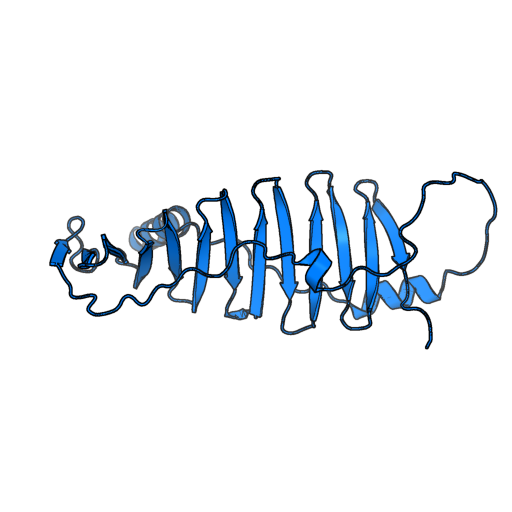2.69 182 TYR A O 1
ATOM 1427 N N . LYS A 1 183 ? 14.195 -3.334 -16.843 1.00 92.44 183 LYS A N 1
ATOM 1428 C CA . LYS A 1 183 ? 14.045 -2.235 -17.788 1.00 92.44 183 LYS A CA 1
ATOM 1429 C C . LYS A 1 183 ? 14.024 -0.901 -17.059 1.00 92.44 183 LYS A C 1
ATOM 1431 O O . LYS A 1 183 ? 13.249 -0.702 -16.131 1.00 92.44 183 LYS A O 1
ATOM 1436 N N . VAL A 1 184 ? 14.830 0.037 -17.530 1.00 94.62 184 VAL A N 1
ATOM 1437 C CA . VAL A 1 184 ? 14.854 1.423 -17.069 1.00 94.62 184 VAL A CA 1
ATOM 1438 C C . VAL A 1 184 ? 14.279 2.308 -18.163 1.00 94.62 184 VAL A C 1
ATOM 1440 O O . VAL A 1 184 ? 14.768 2.279 -19.284 1.00 94.62 184 VAL A O 1
ATOM 1443 N N . VAL A 1 185 ? 13.262 3.103 -17.849 1.00 94.56 185 VAL A N 1
ATOM 1444 C CA . VAL A 1 185 ? 12.669 4.098 -18.750 1.00 94.56 185 VAL A CA 1
ATOM 1445 C C . VAL A 1 185 ? 12.986 5.488 -18.212 1.00 94.56 185 VAL A C 1
ATOM 1447 O O . VAL A 1 185 ? 12.717 5.786 -17.049 1.00 94.56 185 VAL A O 1
ATOM 1450 N N . PHE A 1 186 ? 13.566 6.336 -19.050 1.00 95.31 186 PHE A N 1
ATOM 1451 C CA . PHE A 1 186 ? 13.959 7.699 -18.715 1.00 95.31 186 PHE A CA 1
ATOM 1452 C C . PHE A 1 186 ? 12.845 8.699 -19.068 1.00 95.31 186 PHE A C 1
ATOM 1454 O O . PHE A 1 186 ? 12.017 8.425 -19.942 1.00 95.31 186 PHE A O 1
ATOM 1461 N N . PRO A 1 187 ? 12.815 9.881 -18.424 1.00 94.38 187 PRO A N 1
ATOM 1462 C CA . PRO A 1 187 ? 11.795 10.901 -18.687 1.00 94.38 187 PRO A CA 1
ATOM 1463 C C . PRO A 1 187 ? 11.824 11.450 -20.124 1.00 94.38 187 PRO A C 1
ATOM 1465 O O . PRO A 1 187 ? 10.813 11.951 -20.607 1.00 94.38 187 PRO A O 1
ATOM 1468 N N . ASP A 1 188 ? 12.956 11.333 -20.823 1.00 93.62 188 ASP A N 1
ATOM 1469 C CA . ASP A 1 188 ? 13.116 11.710 -22.234 1.00 93.62 188 ASP A CA 1
ATOM 1470 C C . ASP A 1 188 ? 12.592 10.647 -23.222 1.00 93.62 188 ASP A C 1
ATOM 1472 O O . ASP A 1 188 ? 12.692 10.822 -24.436 1.00 93.62 188 ASP A O 1
ATOM 1476 N N . GLY A 1 189 ? 12.024 9.549 -22.713 1.00 89.88 189 GLY A N 1
ATOM 1477 C CA . GLY A 1 189 ? 11.466 8.454 -23.501 1.00 89.88 189 GLY A CA 1
ATOM 1478 C C . GLY A 1 189 ? 12.480 7.392 -23.921 1.00 89.88 189 GLY A C 1
ATOM 1479 O O . GLY A 1 189 ? 12.069 6.383 -24.492 1.00 89.88 189 GLY A O 1
ATOM 1480 N N . ARG A 1 190 ? 13.777 7.569 -23.631 1.00 93.31 190 ARG A N 1
ATOM 1481 C CA . ARG A 1 190 ? 14.770 6.507 -23.838 1.00 93.31 190 ARG A CA 1
ATOM 1482 C C . ARG A 1 190 ? 14.544 5.372 -22.846 1.00 93.31 190 ARG A C 1
ATOM 1484 O O . ARG A 1 190 ? 14.079 5.593 -21.727 1.00 93.31 190 ARG A O 1
ATOM 1491 N N . ASP A 1 191 ? 14.946 4.166 -23.224 1.00 92.38 191 ASP A N 1
ATOM 1492 C CA . ASP A 1 191 ? 14.964 3.023 -22.322 1.00 92.38 191 ASP A CA 1
ATOM 1493 C C . ASP A 1 191 ? 16.247 2.195 -22.430 1.00 92.38 191 ASP A C 1
ATOM 1495 O O . ASP A 1 191 ? 16.908 2.153 -23.465 1.00 92.38 191 ASP A O 1
ATOM 1499 N N . GLU A 1 192 ? 16.608 1.551 -21.324 1.00 91.62 192 GLU A N 1
ATOM 1500 C CA . GLU A 1 192 ? 17.681 0.565 -21.235 1.00 91.62 192 GLU A CA 1
ATOM 1501 C C . GLU A 1 192 ? 17.092 -0.748 -20.712 1.00 91.62 192 GLU A C 1
ATOM 1503 O O . GLU A 1 192 ? 16.335 -0.750 -19.743 1.00 91.62 192 GLU A O 1
ATOM 1508 N N . THR A 1 193 ? 17.436 -1.873 -21.342 1.00 91.69 193 THR A N 1
ATOM 1509 C CA . THR A 1 193 ? 17.010 -3.211 -20.906 1.00 91.69 193 THR A CA 1
ATOM 1510 C C . THR A 1 193 ? 18.235 -4.044 -20.552 1.00 91.69 193 THR A C 1
ATOM 1512 O O . THR A 1 193 ? 19.193 -4.110 -21.321 1.00 91.69 193 THR A O 1
ATOM 1515 N N . ILE A 1 194 ? 18.197 -4.670 -19.381 1.00 91.06 194 ILE A N 1
ATOM 1516 C CA . ILE A 1 194 ? 19.212 -5.566 -18.842 1.00 91.06 194 ILE A CA 1
ATOM 1517 C C . ILE A 1 194 ? 18.565 -6.944 -18.726 1.00 91.06 194 ILE A C 1
ATOM 1519 O O . ILE A 1 194 ? 17.559 -7.113 -18.036 1.00 91.06 194 ILE A O 1
ATOM 1523 N N . PHE A 1 195 ? 19.129 -7.913 -19.437 1.00 88.19 195 PHE A N 1
ATOM 1524 C CA . PHE A 1 195 ? 18.720 -9.310 -19.355 1.00 88.19 195 PHE A CA 1
ATOM 1525 C C . PHE A 1 195 ? 19.458 -9.987 -18.194 1.00 88.19 195 PHE A C 1
ATOM 1527 O O . PHE A 1 195 ? 20.579 -9.574 -17.883 1.00 88.19 195 PHE A O 1
ATOM 1534 N N . PRO A 1 196 ? 18.850 -10.984 -17.532 1.00 84.56 196 PRO A N 1
ATOM 1535 C CA . PRO A 1 196 ? 19.573 -11.794 -16.561 1.00 84.56 196 PRO A CA 1
ATOM 1536 C C . PRO A 1 196 ? 20.755 -12.486 -17.257 1.00 84.56 196 PRO A C 1
ATOM 1538 O O . PRO A 1 196 ? 20.610 -12.940 -18.393 1.00 84.56 196 PRO A O 1
ATOM 1541 N N . ASP A 1 197 ? 21.914 -12.548 -16.596 1.00 78.56 197 ASP A N 1
ATOM 1542 C CA . ASP A 1 197 ? 23.053 -13.318 -17.108 1.00 78.56 197 ASP A CA 1
ATOM 1543 C C . ASP A 1 197 ? 22.621 -14.790 -17.258 1.00 78.56 197 ASP A C 1
ATOM 1545 O O . ASP A 1 197 ? 22.043 -15.365 -16.331 1.00 78.56 197 ASP A O 1
ATOM 1549 N N . GLU A 1 198 ? 22.856 -15.385 -18.434 1.00 58.69 198 GLU A N 1
ATOM 1550 C CA . GLU A 1 198 ? 22.641 -16.820 -18.653 1.00 58.69 198 GLU A CA 1
ATOM 1551 C C . GLU A 1 198 ? 23.530 -17.596 -17.663 1.00 58.69 198 GLU A C 1
ATOM 1553 O O . GLU A 1 198 ? 24.753 -17.436 -17.675 1.00 58.69 198 GLU A O 1
ATOM 1558 N N . MET A 1 199 ? 22.915 -18.383 -16.772 1.00 47.47 199 MET A N 1
ATOM 1559 C CA . MET A 1 199 ? 23.626 -19.337 -15.908 1.00 47.47 199 MET A CA 1
ATOM 1560 C C . MET A 1 199 ? 24.037 -20.585 -16.681 1.00 47.47 199 MET A C 1
ATOM 1562 O O . MET A 1 199 ? 23.203 -21.082 -17.472 1.00 47.47 199 MET A O 1
#

pLDDT: mean 79.28, std 20.43, range [31.59, 96.56]

Organism: Trypanosoma rangeli (NCBI:txid5698)

Sequence (199 aa):
MDDKSRELRGQRLVSGHPVNTPRVPNAKSQVTAALRMTSLSSSTVSVSRKPRRTPTAEELTAEDEPAPAEDFPNDAVVSQTALGENPNKREVLYRSGKREIHYANGTRKLILPSGHVVLYFTNGDVKRTFPSGKSTYWYAAAQTTHTQHADGVQVFQFHSSGQIERHLPDGKKEILYPDGIYKVVFPDGRDETIFPDEM

InterPro domains:
  IPR009852 Centromere protein J, C-terminal domain [PF07202] (159-184)
  IPR026581 TCP10L/CENPJ [PTHR10331] (24-197)
  IPR047002 T-complex protein 10, C-terminal domain superfamily [G3DSA:2.60.450.20] (83-199)

Foldseek 3Di:
DPDVVVVVVVVCVVLVPDPDDDADDDPPPPVVVVVPPPDDDDDDDDPPPPPPDQDDPCRQVVCVDDDDDPDDPPWAWPDKAADPPDNQWIWTATPQRWIWTQDPQRKIWIQHPQRKIWIQDPQRKIKIAHPQRKIWIQDPVQRWIWIAHPQGWIWIQRPVFRKIWIAHPQRWIWIQGPQRKIKIAHPVGDIDIDHHPDD

Radius of gyration: 22.24 Å; chains: 1; bounding box: 65×33×63 Å

Secondary structure (DSSP, 8-state):
--HHHHHHHHHHHHTT--SS------GGGTHHHHTT----------------SPPPHHHHH---SPPPP---TT--EEEEEE-SS-TT-EEEEETTS-EEEE-TTS-EEEE-TTS-EEEE-TTS-EEEE-TTS-EEEEETTTTEEEEE-TTS-EEEEETTTTEEEEE-TTS-EEEE-TTS-EEEE-TTS-EEEEPPPP-